Protein AF-A5DAG6-F1 (afdb_monomer_lite)

Sequence (302 aa):
MRDLSQERKSRRDDMYEAEFEKLNRSIDATCERIGDMNEKINAMDEKLTALMDKLTKLEHMMSDFINQWRSKQSSQTTQTPIEDSTQISPIEVSTQSPPAIDHNIQISPAIDNTQSSSAIDHETSSPTIDTQIEHPRVIHPPRGSSNGRACLPQSPPNFNGRPRILGKGIKTVPLLIEEFNLIDSCKWAKSAKERQYLMRRRPTVEYLRLSKSEPLAKEFGQVDLLELYRDKQGLTMTQLSTKIKSFSDETETAGGRKRRNFNLTSKEKVDDLLRDFITISSRYGLELSLRESKRSRIENLE

Foldseek 3Di:
DPPDVVVVVVVVVVVVVVVVVVVVVVVVVVVVVVVVVVVVVVVVVVVVVVVVVVVVVVVVVVVVVVVVVVVVVVVPPPDDPPPDDDDDDDDDDDDDDDDDDDDDDDDDDDDDDDDDDDDDDDDDDDDDDDDDDDDDDDDDDDDDDDDDDDDDPDDDDPPPVDDPDQPVPPQALVVLLVSLCVLVVDPDDQDPVSVVSNVLCVLSNVLLVVQPPDALDPVDRPRLLLRVVCVVVVHGSSRSSVVLQVLFDWDQDPVRDTDGDNDPSSSVVVSVVSVVVVVVCVVVVCVVVSVVVVVVVVVVVD

Structure (mmCIF, N/CA/C/O backbone):
data_AF-A5DAG6-F1
#
_entry.id   AF-A5DAG6-F1
#
loop_
_atom_site.group_PDB
_atom_site.id
_atom_site.type_symbol
_atom_site.label_atom_id
_atom_site.label_alt_id
_atom_site.label_comp_id
_atom_site.label_asym_id
_atom_site.label_entity_id
_atom_site.label_seq_id
_atom_site.pdbx_PDB_ins_code
_atom_site.Cartn_x
_atom_site.Cartn_y
_atom_site.Cartn_z
_atom_site.occupancy
_atom_site.B_iso_or_equiv
_atom_site.auth_seq_id
_atom_site.auth_comp_id
_atom_site.auth_asym_id
_atom_site.auth_atom_id
_atom_site.pdbx_PDB_model_num
ATOM 1 N N . MET A 1 1 ? 22.397 -31.962 -46.262 1.00 58.28 1 MET A N 1
ATOM 2 C CA . MET A 1 1 ? 22.598 -30.825 -45.328 1.00 58.28 1 MET A CA 1
ATOM 3 C C . MET A 1 1 ? 21.271 -30.158 -44.947 1.00 58.28 1 MET A C 1
ATOM 5 O O . MET A 1 1 ? 21.142 -28.945 -45.028 1.00 58.28 1 MET A O 1
ATOM 9 N N . ARG A 1 2 ? 20.268 -30.935 -44.516 1.00 58.97 2 ARG A N 1
ATOM 10 C CA . ARG A 1 2 ? 18.945 -30.410 -44.138 1.00 58.97 2 ARG A CA 1
ATOM 11 C C . ARG A 1 2 ? 18.548 -30.819 -42.709 1.00 58.97 2 ARG A C 1
ATOM 13 O O . ARG A 1 2 ? 17.373 -30.997 -42.451 1.00 58.97 2 ARG A O 1
ATOM 20 N N . ASP A 1 3 ? 19.523 -30.962 -41.805 1.00 75.88 3 ASP A N 1
ATOM 21 C CA . ASP A 1 3 ? 19.307 -31.663 -40.522 1.00 75.88 3 ASP A CA 1
ATOM 22 C C . ASP A 1 3 ? 19.484 -30.789 -39.270 1.00 75.88 3 ASP A C 1
ATOM 24 O O . ASP A 1 3 ? 18.564 -30.621 -38.476 1.00 75.88 3 ASP A O 1
ATOM 28 N N . LEU A 1 4 ? 20.631 -30.123 -39.110 1.00 89.44 4 LEU A N 1
ATOM 29 C CA . LEU A 1 4 ? 20.988 -29.501 -37.822 1.00 89.44 4 LEU A CA 1
ATOM 30 C C . LEU A 1 4 ? 20.100 -28.316 -37.407 1.00 89.44 4 LEU A C 1
ATOM 32 O O . LEU A 1 4 ? 19.947 -28.028 -36.220 1.00 89.44 4 LEU A O 1
ATOM 36 N N . SER A 1 5 ? 19.532 -27.587 -38.370 1.00 89.00 5 SER A N 1
ATOM 37 C CA . SER A 1 5 ? 18.640 -26.460 -38.062 1.00 89.00 5 SER A CA 1
ATOM 38 C C . SER A 1 5 ? 17.278 -26.942 -37.556 1.00 89.00 5 SER A C 1
ATOM 40 O O . SER A 1 5 ? 16.727 -26.374 -36.611 1.00 89.00 5 SER A O 1
ATOM 42 N N . GLN A 1 6 ? 16.768 -28.021 -38.154 1.00 91.31 6 GLN A N 1
ATOM 43 C CA . GLN A 1 6 ? 15.471 -28.596 -37.822 1.00 91.31 6 GLN A CA 1
ATOM 44 C C . GLN A 1 6 ? 15.536 -29.317 -36.471 1.00 91.31 6 GLN A C 1
ATOM 46 O O . GLN A 1 6 ? 14.667 -29.106 -35.630 1.00 91.31 6 GLN A O 1
ATOM 51 N N . GLU A 1 7 ? 16.636 -30.024 -36.202 1.00 92.75 7 GLU A N 1
ATOM 52 C CA . GLU A 1 7 ? 16.905 -30.643 -34.901 1.00 92.75 7 GLU A CA 1
ATOM 53 C C . GLU A 1 7 ? 16.986 -29.604 -33.768 1.00 92.75 7 GLU A C 1
ATOM 55 O O . GLU A 1 7 ? 16.352 -29.754 -32.725 1.00 92.75 7 GLU A O 1
ATOM 60 N N . ARG A 1 8 ? 17.700 -28.487 -33.976 1.00 92.94 8 ARG A N 1
ATOM 61 C CA . ARG A 1 8 ? 17.762 -27.394 -32.986 1.00 92.94 8 ARG A CA 1
ATOM 62 C C . ARG A 1 8 ? 16.407 -26.745 -32.729 1.00 92.94 8 ARG A C 1
ATOM 64 O O . ARG A 1 8 ? 16.207 -26.203 -31.645 1.00 92.94 8 ARG A O 1
ATOM 71 N N . LYS A 1 9 ? 15.522 -26.716 -33.728 1.00 94.00 9 LYS A N 1
ATOM 72 C CA . LYS A 1 9 ? 14.160 -26.210 -33.557 1.00 94.00 9 LYS A CA 1
ATOM 73 C C . LYS A 1 9 ? 13.331 -27.189 -32.728 1.00 94.00 9 LYS A C 1
ATOM 75 O O . LYS A 1 9 ? 12.805 -26.757 -31.714 1.00 94.00 9 LYS A O 1
ATOM 80 N N . SER A 1 10 ? 13.337 -28.475 -33.086 1.00 95.50 10 SER A N 1
ATOM 81 C CA . SER A 1 10 ? 12.640 -29.527 -32.332 1.00 95.50 10 SER A CA 1
ATOM 82 C C . SER A 1 10 ? 13.023 -29.505 -30.854 1.00 95.50 10 SER A C 1
ATOM 84 O O . SER A 1 10 ? 12.154 -29.403 -30.005 1.00 95.50 10 SER A O 1
ATOM 86 N N . ARG A 1 11 ? 14.325 -29.438 -30.537 1.00 95.56 11 ARG A N 1
ATOM 87 C CA . ARG A 1 11 ? 14.792 -29.379 -29.139 1.00 95.56 11 ARG A CA 1
ATOM 88 C C . ARG A 1 11 ? 14.287 -28.160 -28.364 1.00 95.56 11 ARG A C 1
ATOM 90 O O . ARG A 1 11 ? 14.141 -28.238 -27.150 1.00 95.56 11 ARG A O 1
ATOM 97 N N . ARG A 1 12 ? 14.084 -27.017 -29.030 1.00 96.44 12 ARG A N 1
ATOM 98 C CA . ARG A 1 12 ? 13.493 -25.837 -28.378 1.00 96.44 12 ARG A CA 1
ATOM 99 C C . ARG A 1 12 ? 12.004 -26.038 -28.149 1.00 96.44 12 ARG A C 1
ATOM 101 O O . ARG A 1 12 ? 11.533 -25.692 -27.077 1.00 96.44 12 ARG A O 1
ATOM 108 N N . ASP A 1 13 ? 11.305 -26.591 -29.133 1.00 96.38 13 ASP A N 1
ATOM 109 C CA . ASP A 1 13 ? 9.871 -26.855 -29.040 1.00 96.38 13 ASP A CA 1
ATOM 110 C C . ASP A 1 13 ? 9.592 -27.869 -27.906 1.00 96.38 13 ASP A C 1
ATOM 112 O O . ASP A 1 13 ? 8.765 -27.589 -27.045 1.00 96.38 13 ASP A O 1
ATOM 116 N N . ASP A 1 14 ? 10.383 -28.945 -27.796 1.00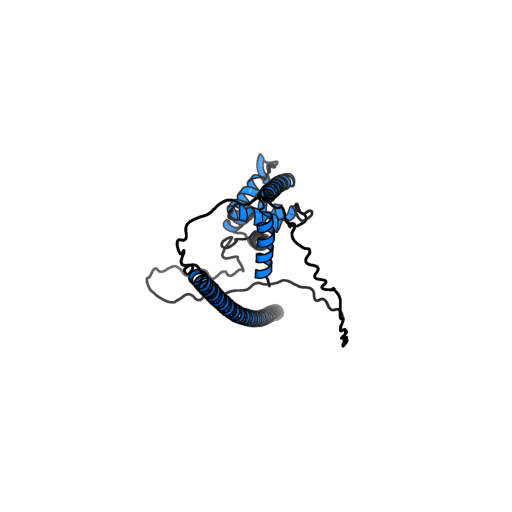 96.31 14 ASP A N 1
ATOM 117 C CA . ASP A 1 14 ? 10.294 -29.930 -26.701 1.00 96.31 14 ASP A CA 1
ATOM 118 C C . ASP A 1 14 ? 10.578 -29.307 -25.321 1.00 96.31 14 ASP A C 1
ATOM 120 O O . ASP A 1 14 ? 9.929 -29.627 -24.326 1.00 96.31 14 ASP A O 1
ATOM 124 N N . MET A 1 15 ? 11.554 -28.395 -25.248 1.00 97.62 15 MET A N 1
ATOM 125 C CA . MET A 1 15 ? 11.880 -27.672 -24.016 1.00 97.62 15 MET A CA 1
ATOM 126 C C . MET A 1 15 ? 10.729 -26.754 -23.590 1.00 97.62 15 MET A C 1
ATOM 128 O O . MET A 1 15 ? 10.384 -26.724 -22.410 1.00 97.62 15 MET A O 1
ATOM 132 N N . TYR A 1 16 ? 10.127 -26.024 -24.533 1.00 96.19 16 TYR A N 1
ATOM 133 C CA . TYR A 1 16 ? 8.980 -25.167 -24.243 1.00 96.19 16 TYR A CA 1
ATOM 134 C C . TYR A 1 16 ? 7.753 -25.976 -23.824 1.00 96.19 16 TYR A C 1
ATOM 136 O O . TYR A 1 16 ? 7.064 -25.565 -22.894 1.00 96.19 16 TYR A O 1
ATOM 144 N N . GLU A 1 17 ? 7.509 -27.131 -24.446 1.00 97.44 17 GLU A N 1
ATOM 145 C CA . GLU A 1 17 ? 6.416 -28.025 -24.055 1.00 97.44 17 GLU A CA 1
ATOM 146 C C . GLU A 1 17 ? 6.622 -28.562 -22.630 1.00 97.44 17 GLU A C 1
ATOM 148 O O . GLU A 1 17 ? 5.713 -28.504 -21.805 1.00 97.44 17 GLU A O 1
ATOM 153 N N . ALA A 1 18 ? 7.842 -28.983 -22.281 1.00 97.12 18 ALA A N 1
ATOM 154 C CA . ALA A 1 18 ? 8.158 -29.448 -20.930 1.00 97.12 18 ALA A CA 1
ATOM 155 C C . ALA A 1 18 ? 8.010 -28.343 -19.865 1.00 97.12 18 ALA A C 1
ATOM 157 O O . ALA A 1 18 ? 7.509 -28.591 -18.764 1.00 97.12 18 ALA A O 1
ATOM 158 N N . GLU A 1 19 ? 8.432 -27.111 -20.174 1.00 95.12 19 GLU A N 1
ATOM 159 C CA . GLU A 1 19 ? 8.217 -25.956 -19.293 1.00 95.12 19 GLU A CA 1
ATOM 160 C C . GLU A 1 19 ? 6.726 -25.631 -19.138 1.00 95.12 19 GLU A C 1
ATOM 162 O O . GLU A 1 19 ? 6.275 -25.327 -18.029 1.00 95.12 19 GLU A O 1
ATOM 167 N N . PHE A 1 20 ? 5.954 -25.744 -20.221 1.00 95.31 20 PHE A N 1
ATOM 168 C CA . PHE A 1 20 ? 4.513 -25.525 -20.216 1.00 95.31 20 PHE A CA 1
ATOM 169 C C . PHE A 1 20 ? 3.772 -26.583 -19.389 1.00 95.31 20 PHE A C 1
ATOM 171 O O . PHE A 1 20 ? 2.957 -26.234 -18.534 1.00 95.31 20 PHE A O 1
ATOM 178 N N . GLU A 1 21 ? 4.103 -27.866 -19.548 1.00 97.38 21 GLU A N 1
ATOM 179 C CA . GLU A 1 21 ? 3.550 -28.937 -18.716 1.00 97.38 21 GLU A CA 1
ATOM 180 C C . GLU A 1 21 ? 3.884 -28.746 -17.234 1.00 97.38 21 GLU A C 1
ATOM 182 O O . GLU A 1 21 ? 3.023 -28.932 -16.370 1.00 97.38 21 GLU A O 1
ATOM 187 N N . LYS A 1 22 ? 5.125 -28.355 -16.918 1.00 96.44 22 LYS A N 1
ATOM 188 C CA . LYS A 1 22 ? 5.538 -28.075 -15.538 1.00 96.44 22 LYS A CA 1
ATOM 189 C C . LYS A 1 22 ? 4.723 -26.929 -14.940 1.00 96.44 22 LYS A C 1
ATOM 191 O O . LYS A 1 22 ? 4.304 -27.020 -13.784 1.00 96.44 22 LYS A O 1
ATOM 196 N N . LEU A 1 23 ? 4.490 -25.870 -15.715 1.00 95.00 23 LEU A N 1
ATOM 197 C CA . LEU A 1 23 ? 3.655 -24.751 -15.297 1.00 95.00 23 LEU A CA 1
ATOM 198 C C . LEU A 1 23 ? 2.206 -25.196 -15.058 1.00 95.00 23 LEU A C 1
ATOM 200 O O . LEU A 1 23 ? 1.652 -24.854 -14.018 1.00 95.00 23 LEU A O 1
ATOM 204 N N . ASN A 1 24 ? 1.624 -26.004 -15.947 1.00 96.06 24 ASN A N 1
ATOM 205 C CA . ASN A 1 24 ? 0.260 -26.517 -15.775 1.00 96.06 24 ASN A CA 1
ATOM 206 C C . ASN A 1 24 ? 0.118 -27.347 -14.496 1.00 96.06 24 ASN A C 1
ATOM 208 O O . ASN A 1 24 ? -0.766 -27.068 -13.693 1.00 96.06 24 ASN A O 1
ATOM 212 N N . ARG A 1 25 ? 1.051 -28.269 -14.223 1.00 95.38 25 ARG A N 1
ATOM 213 C CA . ARG A 1 25 ? 1.036 -29.040 -12.965 1.00 95.38 25 ARG A CA 1
ATOM 214 C C . ARG A 1 25 ? 1.166 -28.145 -11.732 1.00 95.38 25 ARG A C 1
ATOM 216 O O . ARG A 1 25 ? 0.534 -28.397 -10.711 1.00 95.38 25 ARG A O 1
ATOM 223 N N . SER A 1 26 ? 1.978 -27.089 -11.815 1.00 94.62 26 SER A N 1
ATOM 224 C CA . SER A 1 26 ? 2.095 -26.107 -10.732 1.00 94.62 26 SER A CA 1
ATOM 225 C C . SER A 1 26 ? 0.801 -25.316 -10.525 1.00 94.62 26 SER A C 1
ATOM 227 O O . SER A 1 26 ? 0.479 -24.968 -9.387 1.00 94.62 26 SER A O 1
ATOM 229 N N . ILE A 1 27 ? 0.077 -25.003 -11.603 1.00 93.38 27 ILE A N 1
ATOM 230 C CA . ILE A 1 27 ? -1.224 -24.334 -11.540 1.00 93.38 27 ILE A CA 1
ATOM 231 C C . ILE A 1 27 ? -2.241 -25.263 -10.877 1.00 93.38 27 ILE A C 1
ATOM 233 O O . ILE A 1 27 ? -2.876 -24.838 -9.915 1.00 93.38 27 ILE A O 1
ATOM 237 N N . ASP A 1 28 ? -2.325 -26.524 -11.300 1.00 94.88 28 ASP A N 1
ATOM 238 C CA . ASP A 1 28 ? -3.258 -27.511 -10.742 1.00 94.88 28 ASP A CA 1
ATOM 239 C C . ASP A 1 28 ? -3.043 -27.702 -9.232 1.00 94.88 28 ASP A C 1
ATOM 241 O O . ASP A 1 28 ? -3.970 -27.521 -8.445 1.00 94.88 28 ASP A O 1
ATOM 245 N N . ALA A 1 29 ? -1.794 -27.904 -8.798 1.00 94.12 29 ALA A N 1
ATOM 246 C CA . ALA A 1 29 ? -1.451 -28.026 -7.377 1.00 94.12 29 ALA A CA 1
ATOM 247 C C . ALA A 1 29 ? -1.726 -26.744 -6.563 1.00 94.12 29 ALA A C 1
ATOM 249 O O . ALA A 1 29 ? -1.855 -26.769 -5.336 1.00 94.12 29 ALA A O 1
ATOM 250 N N . THR A 1 30 ? -1.754 -25.581 -7.214 1.00 89.00 30 THR A N 1
ATOM 251 C CA . THR A 1 30 ? -2.129 -24.319 -6.561 1.00 89.00 30 THR A CA 1
ATOM 252 C C . THR A 1 30 ? -3.648 -24.186 -6.480 1.00 89.00 30 THR A C 1
ATOM 254 O O . THR A 1 30 ? -4.157 -23.760 -5.447 1.00 89.00 30 THR A O 1
ATOM 257 N N . CYS A 1 31 ? -4.379 -24.601 -7.516 1.00 91.88 31 CYS A N 1
ATOM 258 C CA . CYS A 1 31 ? -5.839 -24.657 -7.523 1.00 91.88 31 CYS A CA 1
ATOM 259 C C . CYS A 1 31 ? -6.385 -25.601 -6.444 1.00 91.88 31 CYS A C 1
ATOM 261 O O . CYS A 1 31 ? -7.323 -25.224 -5.748 1.00 91.88 31 CYS A O 1
ATOM 263 N N . GLU A 1 32 ? -5.770 -26.770 -6.254 1.00 95.38 32 GLU A N 1
ATOM 264 C CA . GLU A 1 32 ? -6.133 -27.705 -5.178 1.00 95.38 32 GLU A CA 1
ATOM 265 C C . GLU A 1 32 ? -5.972 -27.059 -3.795 1.00 95.38 32 GLU A C 1
ATOM 267 O O . GLU A 1 32 ? -6.926 -27.009 -3.022 1.00 95.38 32 GLU A O 1
ATOM 272 N N . ARG A 1 33 ? -4.820 -26.428 -3.522 1.00 93.94 33 ARG A N 1
ATOM 273 C CA . ARG A 1 33 ? -4.586 -25.704 -2.256 1.00 93.94 33 ARG A CA 1
ATOM 274 C C . ARG A 1 33 ? -5.595 -24.580 -2.011 1.00 93.94 33 ARG A C 1
ATOM 276 O O . ARG A 1 33 ? -5.987 -24.341 -0.871 1.00 93.94 33 ARG A O 1
ATOM 283 N N . ILE A 1 34 ? -6.011 -23.877 -3.066 1.00 90.44 34 ILE A N 1
ATOM 284 C CA . ILE A 1 34 ? -7.057 -22.847 -2.978 1.00 90.44 34 ILE A CA 1
ATOM 285 C C . ILE A 1 34 ? -8.403 -23.473 -2.612 1.00 90.44 34 ILE A C 1
ATOM 287 O O . ILE A 1 34 ? -9.127 -22.896 -1.802 1.00 90.44 34 ILE A O 1
ATOM 291 N N . GLY A 1 35 ? -8.724 -24.637 -3.184 1.00 94.56 35 GLY A N 1
ATOM 292 C CA . GLY A 1 35 ? -9.904 -25.423 -2.828 1.00 94.56 35 GLY A CA 1
ATOM 293 C C . GLY A 1 35 ? -9.932 -25.748 -1.337 1.00 94.56 35 GLY A C 1
ATOM 294 O O . GLY A 1 35 ? -10.874 -25.355 -0.650 1.00 94.56 35 GLY A O 1
ATOM 295 N N . ASP A 1 36 ? -8.849 -26.329 -0.819 1.00 94.56 36 ASP A N 1
ATOM 296 C CA . ASP A 1 36 ? -8.721 -26.690 0.599 1.00 94.56 36 ASP A CA 1
ATOM 297 C C . ASP A 1 36 ? -8.868 -25.477 1.531 1.00 94.56 36 ASP A C 1
ATOM 299 O O . ASP A 1 36 ? -9.521 -25.538 2.576 1.00 94.56 36 ASP A O 1
ATOM 303 N N . MET A 1 37 ? -8.255 -24.343 1.173 1.00 96.94 37 MET A N 1
ATOM 304 C CA . MET A 1 37 ? -8.394 -23.102 1.942 1.00 96.94 37 MET A CA 1
ATOM 305 C C . MET A 1 37 ? -9.835 -22.590 1.932 1.00 96.94 37 MET A C 1
ATOM 307 O O . MET A 1 37 ? -10.332 -22.144 2.964 1.00 96.94 37 MET A O 1
ATOM 311 N N . ASN A 1 38 ? -10.517 -22.666 0.790 1.00 93.94 38 ASN A N 1
ATOM 312 C CA . ASN A 1 38 ? -11.899 -22.223 0.663 1.00 93.94 38 ASN A CA 1
ATOM 313 C C . ASN A 1 38 ? -12.851 -23.094 1.500 1.00 93.94 38 ASN A C 1
ATOM 315 O O . ASN A 1 38 ? -13.750 -22.567 2.150 1.00 93.94 38 ASN A O 1
ATOM 319 N N . GLU A 1 39 ? -12.621 -24.407 1.552 1.00 96.12 39 GLU A N 1
ATOM 320 C CA . GLU A 1 39 ? -13.360 -25.309 2.443 1.00 96.12 39 GLU A CA 1
ATOM 321 C C . GLU A 1 39 ? -13.143 -24.966 3.921 1.00 96.12 39 GLU A C 1
ATOM 323 O O . GLU A 1 39 ? -14.105 -24.889 4.688 1.00 96.12 39 GLU A O 1
ATOM 328 N N . LYS A 1 40 ? -11.899 -24.673 4.325 1.00 96.44 40 LYS A N 1
ATOM 329 C CA . LYS A 1 40 ? -11.594 -24.233 5.697 1.00 96.44 40 LYS A CA 1
ATOM 330 C C . LYS A 1 40 ? -12.273 -22.913 6.053 1.00 96.44 40 LYS A C 1
ATOM 332 O O . LYS A 1 40 ? -12.807 -22.795 7.153 1.00 96.44 40 LYS A O 1
ATOM 337 N N . ILE A 1 41 ? -12.271 -21.941 5.139 1.00 93.81 41 ILE A N 1
ATOM 338 C CA . ILE A 1 41 ? -12.944 -20.649 5.330 1.00 93.81 41 ILE A CA 1
ATOM 339 C C . ILE A 1 41 ? -14.445 -20.860 5.538 1.00 93.81 41 ILE A C 1
ATOM 341 O O . ILE A 1 41 ? -14.995 -20.328 6.499 1.00 93.81 41 ILE A O 1
ATOM 345 N N . ASN A 1 42 ? -15.087 -21.692 4.716 1.00 94.25 42 ASN A N 1
ATOM 346 C CA . ASN A 1 42 ? -16.510 -22.002 4.874 1.00 94.25 42 ASN A CA 1
ATOM 347 C C . ASN A 1 42 ? -16.800 -22.670 6.228 1.00 94.25 42 ASN A C 1
ATOM 349 O O . ASN A 1 42 ? -17.729 -22.276 6.927 1.00 94.25 42 ASN A O 1
ATOM 353 N N . ALA A 1 43 ? -15.965 -23.623 6.653 1.00 95.19 43 ALA A N 1
ATOM 354 C CA . ALA A 1 43 ? -16.117 -24.268 7.956 1.00 95.19 43 ALA A CA 1
ATOM 355 C C . ALA A 1 43 ? -15.932 -23.291 9.135 1.00 95.19 43 ALA A C 1
ATOM 357 O O . ALA A 1 43 ? -16.552 -23.454 10.190 1.00 95.19 43 ALA A O 1
ATOM 358 N N . MET A 1 44 ? -15.068 -22.280 8.996 1.00 97.25 44 MET A N 1
ATOM 359 C CA . MET A 1 44 ? -14.932 -21.212 9.992 1.00 97.25 44 MET A CA 1
ATOM 360 C C . MET A 1 44 ? -16.144 -20.280 10.001 1.00 97.25 44 MET A C 1
ATOM 362 O O . MET A 1 44 ? -16.602 -19.917 11.083 1.00 97.25 44 MET A O 1
ATOM 366 N N . ASP A 1 45 ? -16.693 -19.943 8.835 1.00 96.12 45 ASP A N 1
ATOM 367 C CA . ASP A 1 45 ? -17.880 -19.091 8.702 1.00 96.12 45 ASP A CA 1
ATOM 368 C C . ASP A 1 45 ? -19.123 -19.735 9.344 1.00 96.12 45 ASP A C 1
ATOM 370 O O . ASP A 1 45 ? -19.860 -19.094 10.099 1.00 96.12 45 ASP A O 1
ATOM 374 N N . GLU A 1 46 ? -19.296 -21.048 9.169 1.00 97.62 46 GLU A N 1
ATOM 375 C CA . GLU A 1 46 ? -20.341 -21.822 9.853 1.00 97.62 46 GLU A CA 1
ATOM 376 C C . GLU A 1 46 ? -20.177 -21.789 11.382 1.00 97.62 46 GLU A C 1
ATOM 378 O O . GLU A 1 46 ? -21.146 -21.584 12.122 1.00 97.62 46 GLU A O 1
ATOM 383 N N . LYS A 1 47 ? -18.943 -21.944 11.884 1.00 98.00 47 LYS A N 1
ATOM 384 C CA . LYS A 1 47 ? -18.653 -21.852 13.326 1.00 98.00 47 LYS A CA 1
ATOM 385 C C . LYS A 1 47 ? -18.905 -20.449 13.870 1.00 98.00 47 LYS A C 1
ATOM 387 O O . LYS A 1 47 ? -19.448 -20.323 14.969 1.00 98.00 47 LYS A O 1
ATOM 392 N N . LEU A 1 48 ? -18.518 -19.414 13.126 1.00 96.06 48 LEU A N 1
ATOM 393 C CA . LEU A 1 48 ? -18.740 -18.019 13.496 1.00 96.06 48 LEU A CA 1
ATOM 394 C C . LEU A 1 48 ? -20.239 -17.720 13.583 1.00 96.06 48 LEU A C 1
ATOM 396 O O . LEU A 1 48 ? -20.693 -17.163 14.581 1.00 96.06 48 LEU A O 1
ATOM 400 N N . THR A 1 49 ? -21.010 -18.176 12.598 1.00 96.44 49 THR A N 1
ATOM 401 C CA . THR A 1 49 ? -22.474 -18.062 12.582 1.00 96.44 49 THR A CA 1
ATOM 402 C C . THR A 1 49 ? -23.092 -18.739 13.810 1.00 96.44 49 THR A C 1
ATOM 404 O O . THR A 1 49 ? -23.871 -18.125 14.537 1.00 96.44 49 THR A O 1
ATOM 407 N N . ALA A 1 50 ? -22.662 -19.961 14.137 1.00 97.00 50 ALA A N 1
ATOM 408 C CA . ALA A 1 50 ? -23.150 -20.674 15.319 1.00 97.00 50 ALA A CA 1
ATOM 409 C C . ALA A 1 50 ? -22.779 -19.986 16.650 1.00 97.00 50 ALA A C 1
ATOM 411 O O . ALA A 1 50 ? -23.524 -20.081 17.631 1.00 97.00 50 ALA A O 1
ATOM 412 N N . LEU A 1 51 ? -21.622 -19.319 16.726 1.00 97.69 51 LEU A N 1
ATOM 413 C CA . LEU A 1 51 ? -21.234 -18.524 17.896 1.00 97.69 51 LEU A CA 1
ATOM 414 C C . LEU A 1 51 ? -22.072 -17.249 18.018 1.00 97.69 51 LEU A C 1
ATOM 416 O O . LEU A 1 51 ? -22.501 -16.925 19.126 1.00 97.69 51 LEU A O 1
ATOM 420 N N . MET A 1 52 ? -22.346 -16.575 16.901 1.00 96.56 52 MET A N 1
ATOM 421 C CA . MET A 1 52 ? -23.220 -15.401 16.860 1.00 96.56 52 MET A CA 1
ATOM 422 C C . MET A 1 52 ? -24.631 -15.740 17.352 1.00 96.56 52 MET A C 1
ATOM 424 O O . MET A 1 52 ? -25.141 -15.052 18.233 1.00 96.56 52 MET A O 1
ATOM 428 N N . ASP A 1 53 ? -25.212 -16.857 16.909 1.00 97.31 53 ASP A N 1
ATOM 429 C CA . ASP A 1 53 ? -26.531 -17.306 17.378 1.00 97.31 53 ASP A CA 1
ATOM 430 C C . ASP A 1 53 ? -26.563 -17.558 18.895 1.00 97.31 53 ASP A C 1
ATOM 432 O O . ASP A 1 53 ? -27.516 -17.191 19.594 1.00 97.31 53 ASP A O 1
ATOM 436 N N . LYS A 1 54 ? -25.501 -18.167 19.443 1.00 98.06 54 LYS A N 1
ATOM 437 C CA . LYS A 1 54 ? -25.369 -18.390 20.892 1.00 98.06 54 LYS A CA 1
ATOM 438 C C . LYS A 1 54 ? -25.260 -17.076 21.660 1.00 98.06 54 LYS A C 1
ATOM 440 O O . LYS A 1 54 ? -25.880 -16.955 22.718 1.00 98.06 54 LYS A O 1
ATOM 445 N N . LEU A 1 55 ? -24.489 -16.119 21.145 1.00 97.62 55 LEU A N 1
ATOM 446 C CA . LEU A 1 55 ? -24.334 -14.799 21.750 1.00 97.62 55 LEU A CA 1
ATOM 447 C C . LEU A 1 55 ? -25.675 -14.064 21.780 1.00 97.62 55 LEU A C 1
ATOM 449 O O . LEU A 1 55 ? -26.110 -13.641 22.848 1.00 97.62 55 LEU A O 1
ATOM 453 N N . THR A 1 56 ? -26.386 -14.025 20.653 1.00 97.38 56 THR A N 1
ATOM 454 C CA . THR A 1 56 ? -27.720 -13.423 20.575 1.00 97.38 56 THR A CA 1
ATOM 455 C C . THR A 1 56 ? -28.689 -14.087 21.552 1.00 97.38 56 THR A C 1
ATOM 457 O O . THR A 1 56 ? -29.437 -13.400 22.246 1.00 97.38 56 THR A O 1
ATOM 460 N N . LYS A 1 57 ? -28.665 -15.418 21.699 1.00 97.56 57 LYS A N 1
ATOM 461 C CA . LYS A 1 57 ? -29.497 -16.107 22.700 1.00 97.56 57 LYS A CA 1
ATOM 462 C C . LYS A 1 57 ? -29.151 -15.697 24.137 1.00 97.56 57 LYS A C 1
ATOM 464 O O . LYS A 1 57 ? -30.055 -15.530 24.954 1.00 97.56 57 LYS A O 1
ATOM 469 N N . LEU A 1 58 ? -27.866 -15.533 24.452 1.00 97.88 58 LEU A N 1
ATOM 470 C CA . LEU A 1 58 ? -27.412 -15.074 25.766 1.00 97.88 58 LEU A CA 1
ATOM 471 C C . LEU A 1 58 ? -27.882 -13.642 26.059 1.00 97.88 58 LEU A C 1
ATOM 473 O O . LEU A 1 58 ? -28.364 -13.379 27.160 1.00 97.88 58 LEU A O 1
ATOM 477 N N . GLU A 1 59 ? -27.811 -12.746 25.074 1.00 97.69 59 GLU A N 1
ATOM 478 C CA . GLU A 1 59 ? -28.307 -11.368 25.181 1.00 97.69 59 GLU A CA 1
ATOM 479 C C . GLU A 1 59 ? -29.812 -11.315 25.483 1.00 97.69 59 GLU A C 1
ATOM 481 O O . GLU A 1 59 ? -30.246 -10.551 26.352 1.00 97.69 59 GLU A O 1
ATOM 486 N N . HIS A 1 60 ? -30.607 -12.167 24.828 1.00 96.88 60 H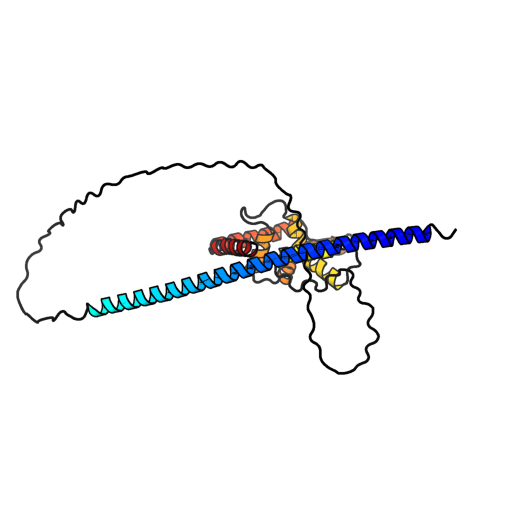IS A N 1
ATOM 487 C CA . HIS A 1 60 ? -32.039 -12.289 25.114 1.00 96.88 60 HIS A CA 1
ATOM 488 C C . HIS A 1 60 ? -32.290 -12.802 26.541 1.00 96.88 60 HIS A C 1
ATOM 490 O O . HIS A 1 60 ? -33.040 -12.176 27.287 1.00 96.88 60 HIS A O 1
ATOM 496 N N . MET A 1 61 ? -31.604 -13.871 26.970 1.00 97.88 61 MET A N 1
ATOM 497 C CA . MET A 1 61 ? -31.746 -14.401 28.338 1.00 97.88 61 MET A CA 1
ATOM 498 C C . MET A 1 61 ? -31.361 -13.372 29.409 1.00 97.88 61 MET A C 1
ATOM 500 O O . MET A 1 61 ? -32.017 -13.274 30.447 1.00 97.88 61 MET A O 1
ATOM 504 N N . MET A 1 62 ? -30.307 -12.590 29.169 1.00 97.00 62 MET A N 1
ATOM 505 C CA . MET A 1 62 ? -29.882 -11.529 30.081 1.00 97.00 62 MET A CA 1
ATOM 506 C C . MET A 1 62 ? -30.918 -10.402 30.148 1.00 97.00 62 MET A C 1
ATOM 508 O O . MET A 1 62 ? -31.220 -9.909 31.235 1.00 97.00 62 MET A O 1
ATOM 512 N N . SER A 1 63 ? -31.508 -10.032 29.011 1.00 97.56 63 SER A N 1
ATOM 513 C CA . SER A 1 63 ? -32.583 -9.037 28.952 1.00 97.56 63 SER A CA 1
ATOM 514 C C . SER A 1 63 ? -33.820 -9.498 29.731 1.00 97.56 63 SER A C 1
ATOM 516 O O . SER A 1 63 ? -34.357 -8.739 30.541 1.00 97.56 63 SER A O 1
ATOM 518 N N . ASP A 1 64 ? -34.227 -10.759 29.569 1.00 97.50 64 ASP A N 1
ATOM 519 C CA . ASP A 1 64 ? -35.341 -11.357 30.313 1.00 97.50 64 ASP A CA 1
ATOM 520 C C . ASP A 1 64 ? -35.072 -11.389 31.820 1.00 97.50 64 ASP A C 1
ATOM 522 O O . ASP A 1 64 ? -35.943 -11.036 32.621 1.00 97.50 64 ASP A O 1
ATOM 526 N N . PHE A 1 65 ? -33.850 -11.753 32.219 1.00 97.75 65 PHE A N 1
ATOM 527 C CA . PHE A 1 65 ? -33.440 -11.741 33.620 1.00 97.75 65 PHE A CA 1
ATOM 528 C C . PHE A 1 65 ? -33.521 -10.333 34.224 1.00 97.75 65 PHE A C 1
ATOM 530 O O . PHE A 1 65 ? -34.109 -10.156 35.294 1.00 97.75 65 PHE A O 1
ATOM 537 N N . ILE A 1 66 ? -32.991 -9.322 33.526 1.00 97.38 66 ILE A N 1
ATOM 538 C CA . ILE A 1 66 ? -33.047 -7.916 33.955 1.00 97.38 66 ILE A CA 1
ATOM 539 C C . ILE A 1 66 ? -34.503 -7.455 34.106 1.00 97.38 66 ILE A C 1
ATOM 541 O O . ILE A 1 66 ? -34.851 -6.823 35.109 1.00 97.38 66 ILE A O 1
ATOM 545 N N . ASN A 1 67 ? -35.369 -7.800 33.152 1.00 96.12 67 ASN A N 1
ATOM 546 C CA . ASN A 1 67 ? -36.790 -7.455 33.193 1.00 96.12 67 ASN A CA 1
ATOM 547 C C . ASN A 1 67 ? -37.515 -8.138 34.363 1.00 96.12 67 ASN A C 1
ATOM 549 O O . ASN A 1 67 ? -38.252 -7.478 35.101 1.00 96.12 67 ASN A O 1
ATOM 553 N N . GLN A 1 68 ? -37.264 -9.431 34.595 1.00 96.50 68 GLN A N 1
ATOM 554 C CA . GLN A 1 68 ? -37.841 -10.162 35.725 1.00 96.50 68 GLN A CA 1
ATOM 555 C C . GLN A 1 68 ? -37.374 -9.579 37.066 1.00 96.50 68 GLN A C 1
ATOM 557 O O . GLN A 1 68 ? -38.179 -9.402 37.984 1.00 96.50 68 GLN A O 1
ATOM 562 N N . TRP A 1 69 ? -36.084 -9.262 37.184 1.00 95.19 69 TRP A N 1
ATOM 563 C CA . TRP A 1 69 ? -35.521 -8.662 38.389 1.00 95.19 69 TRP A CA 1
ATOM 564 C C . TRP A 1 69 ? -36.145 -7.291 38.676 1.00 95.19 69 TRP A C 1
ATOM 566 O O . TRP A 1 69 ? -36.605 -7.045 39.792 1.00 95.19 69 TRP A O 1
ATOM 576 N N . ARG A 1 70 ? -36.268 -6.435 37.653 1.00 94.69 70 ARG A N 1
ATOM 577 C CA . ARG A 1 70 ? -36.927 -5.124 37.762 1.00 94.69 70 ARG A CA 1
ATOM 578 C C . ARG A 1 70 ? -38.392 -5.249 38.196 1.00 94.69 70 ARG A C 1
ATOM 580 O O . ARG A 1 70 ? -38.836 -4.499 39.063 1.00 94.69 70 ARG A O 1
ATOM 587 N N . SER A 1 71 ? -39.129 -6.218 37.648 1.00 93.62 71 SER A N 1
ATOM 588 C CA . SER A 1 71 ? -40.526 -6.473 38.027 1.00 93.62 71 SER A CA 1
ATOM 589 C C . SER A 1 71 ? -40.674 -6.901 39.492 1.00 93.62 71 SER A C 1
ATOM 591 O O . SER A 1 71 ? -41.613 -6.472 40.166 1.00 93.62 71 SER A O 1
ATOM 593 N N . LYS A 1 72 ? -39.750 -7.728 40.003 1.00 92.50 72 LYS A N 1
ATOM 594 C CA . LYS A 1 72 ? -39.748 -8.166 41.410 1.00 92.50 72 LYS A CA 1
ATOM 595 C C . LYS A 1 72 ? -39.484 -7.000 42.366 1.00 92.50 72 LYS A C 1
ATOM 597 O O . LYS A 1 72 ? -40.190 -6.878 43.362 1.00 92.50 72 LYS A O 1
ATOM 602 N N . GLN A 1 73 ? -38.539 -6.117 42.034 1.00 86.19 73 GLN A N 1
ATOM 603 C CA . GLN A 1 73 ? -38.239 -4.921 42.835 1.00 86.19 73 GLN A CA 1
ATOM 604 C C . GLN A 1 73 ? -39.430 -3.956 42.905 1.00 86.19 73 GLN A C 1
ATOM 606 O O . GLN A 1 73 ? -39.792 -3.502 43.987 1.00 86.19 73 GLN A O 1
ATOM 611 N N . SER A 1 74 ? -40.104 -3.708 41.776 1.00 80.44 74 SER A N 1
ATOM 612 C CA . SER A 1 74 ? -41.268 -2.809 41.733 1.00 80.44 74 SER A CA 1
ATOM 613 C C . SER A 1 74 ? -42.466 -3.305 42.553 1.00 80.44 74 SER A C 1
ATOM 615 O O . SER A 1 74 ? -43.320 -2.500 42.908 1.00 80.44 74 SER A O 1
ATOM 617 N N . SER A 1 75 ? -42.553 -4.607 42.841 1.00 71.69 75 SER A N 1
ATOM 618 C CA . SER A 1 75 ? -43.678 -5.191 43.588 1.00 71.69 75 SER A CA 1
ATOM 619 C C . SER A 1 75 ? -43.496 -5.117 45.111 1.00 71.69 75 SER A C 1
ATOM 621 O O . SER A 1 75 ? -44.465 -5.275 45.845 1.00 71.69 75 SER A O 1
ATOM 623 N N . GLN A 1 76 ? -42.278 -4.866 45.609 1.00 60.31 76 GLN A N 1
ATOM 624 C CA . GLN A 1 76 ? -41.992 -4.788 47.051 1.00 60.31 76 GLN A CA 1
ATOM 625 C C . GLN A 1 76 ? -42.180 -3.384 47.652 1.00 60.31 76 GLN A C 1
ATOM 627 O O . GLN A 1 76 ? -42.194 -3.247 48.870 1.00 60.31 76 GLN A O 1
ATOM 632 N N . THR A 1 77 ? -42.357 -2.337 46.841 1.00 54.09 77 THR A N 1
ATOM 633 C CA . THR A 1 77 ? -42.352 -0.939 47.319 1.00 54.09 77 THR A CA 1
ATOM 634 C C . THR A 1 77 ? -43.744 -0.343 47.597 1.00 54.09 77 THR A C 1
ATOM 636 O O . THR A 1 77 ? -43.847 0.861 47.808 1.00 54.09 77 THR A O 1
ATOM 639 N N . THR A 1 78 ? -44.831 -1.129 47.602 1.00 48.62 78 THR A N 1
ATOM 640 C CA . THR A 1 78 ? -46.214 -0.582 47.664 1.00 48.62 78 THR A CA 1
ATOM 641 C C . THR A 1 78 ? -47.075 -1.098 48.830 1.00 48.62 78 THR A C 1
ATOM 643 O O . THR A 1 78 ? -48.269 -0.823 48.871 1.00 48.62 78 THR A O 1
ATOM 646 N N . GLN A 1 79 ? -46.518 -1.798 49.822 1.00 45.78 79 GLN A N 1
ATOM 647 C CA . GLN A 1 79 ? -47.283 -2.221 51.008 1.00 45.78 79 GLN A CA 1
ATOM 648 C C . GLN A 1 79 ? -46.542 -1.939 52.318 1.00 45.78 79 GLN A C 1
ATOM 650 O O . GLN A 1 79 ? -46.064 -2.841 52.996 1.00 45.78 79 GLN A O 1
ATOM 655 N N . THR A 1 80 ? -46.515 -0.671 52.716 1.00 47.25 80 THR A N 1
ATOM 656 C CA . THR A 1 80 ? -46.637 -0.317 54.134 1.00 47.25 80 THR A CA 1
ATOM 657 C C . THR A 1 80 ? -47.831 0.631 54.262 1.00 47.25 80 THR A C 1
ATOM 659 O O . THR A 1 80 ? -47.785 1.738 53.721 1.00 47.25 80 THR A O 1
ATOM 662 N N . PRO A 1 81 ? -48.936 0.226 54.915 1.00 43.41 81 PRO A N 1
ATOM 663 C CA . PRO A 1 81 ? -49.932 1.188 55.344 1.00 43.41 81 PRO A CA 1
ATOM 664 C C . PRO A 1 81 ? -49.269 2.040 56.425 1.00 43.41 81 PRO A C 1
ATOM 666 O O . PRO A 1 81 ? -48.907 1.543 57.490 1.00 43.41 81 PRO A O 1
ATOM 669 N N . ILE A 1 82 ? -49.048 3.315 56.118 1.00 47.50 82 ILE A N 1
ATOM 670 C CA . ILE A 1 82 ? -48.757 4.325 57.129 1.00 47.50 82 ILE A CA 1
ATOM 671 C C . ILE A 1 82 ? -50.079 4.518 57.875 1.00 47.50 82 ILE A C 1
ATOM 673 O O . ILE A 1 82 ? -50.929 5.299 57.455 1.00 47.50 82 ILE A O 1
ATOM 677 N N . GLU A 1 83 ? -50.298 3.721 58.920 1.00 42.84 83 GLU A N 1
ATOM 678 C CA . GLU A 1 83 ? -51.295 4.051 59.927 1.00 42.84 83 GLU A CA 1
ATOM 679 C C . GLU A 1 83 ? -50.773 5.255 60.710 1.00 42.84 83 GLU A C 1
ATOM 681 O O . GLU A 1 83 ? -49.730 5.207 61.366 1.00 42.84 83 GLU A O 1
ATOM 686 N N . ASP A 1 84 ? -51.513 6.353 60.585 1.00 45.72 84 ASP A N 1
ATOM 687 C CA . ASP A 1 84 ? -51.482 7.485 61.494 1.00 45.72 84 ASP A CA 1
ATOM 688 C C . ASP A 1 84 ? -51.548 6.986 62.944 1.00 45.72 84 ASP A C 1
ATOM 690 O O . ASP A 1 84 ? -52.551 6.424 63.391 1.00 45.72 84 ASP A O 1
ATOM 694 N N . SER A 1 85 ? -50.501 7.240 63.721 1.00 38.03 85 SER A N 1
ATOM 695 C CA . SER A 1 85 ? -50.638 7.336 65.170 1.00 38.03 85 SER A CA 1
ATOM 696 C C . SER A 1 85 ? -49.706 8.391 65.728 1.00 38.03 85 SER A C 1
ATOM 698 O O . SER A 1 85 ? -48.480 8.338 65.661 1.00 38.03 85 SER A O 1
ATOM 700 N N . THR A 1 86 ? -50.376 9.408 66.241 1.00 41.31 86 THR A N 1
ATOM 701 C CA . THR A 1 86 ? -49.866 10.587 66.906 1.00 41.31 86 THR A CA 1
ATOM 702 C C . THR A 1 86 ? -49.216 10.218 68.250 1.00 41.31 86 THR A C 1
ATOM 704 O O . THR A 1 86 ? -49.742 9.389 68.983 1.00 41.31 86 THR A O 1
ATOM 707 N N . GLN A 1 87 ? -48.185 10.994 68.619 1.00 43.00 87 GLN A N 1
ATOM 708 C CA . GLN A 1 87 ? -47.847 11.420 69.993 1.00 43.00 87 GLN A CA 1
ATOM 709 C C . GLN A 1 87 ? -46.982 10.503 70.908 1.00 43.00 87 GLN A C 1
ATOM 711 O O . GLN A 1 87 ? -47.466 9.529 71.467 1.00 43.00 87 GLN A O 1
ATOM 716 N N . ILE A 1 88 ? -45.727 10.923 71.186 1.00 37.88 88 ILE A N 1
ATOM 717 C CA . ILE A 1 88 ? -45.216 11.474 72.481 1.00 37.88 88 ILE A CA 1
ATOM 718 C C . ILE A 1 88 ? -43.674 11.318 72.620 1.00 37.88 88 ILE A C 1
ATOM 720 O O . ILE A 1 88 ? -43.156 10.218 72.756 1.00 37.88 88 ILE A O 1
ATOM 724 N N . SER A 1 89 ? -43.007 12.481 72.684 1.00 41.69 89 SER A N 1
ATOM 725 C CA . SER A 1 89 ? -41.793 12.879 73.440 1.00 41.69 89 SER A CA 1
ATOM 726 C C . SER A 1 89 ? -40.388 12.261 73.220 1.00 41.69 89 SER A C 1
ATOM 728 O O . SER A 1 89 ? -40.248 11.129 72.770 1.00 41.69 89 SER A O 1
ATOM 730 N N . PRO A 1 90 ? -39.317 13.039 73.537 1.00 52.78 90 PRO A N 1
ATOM 731 C CA . PRO A 1 90 ? -37.937 12.779 73.123 1.00 52.78 90 PRO A CA 1
ATOM 732 C C . PRO A 1 90 ? -37.128 12.047 74.204 1.00 52.78 90 PRO A C 1
ATOM 734 O O . PRO A 1 90 ? -37.204 12.406 75.378 1.00 52.78 90 PRO A O 1
ATOM 737 N N . ILE A 1 91 ? -36.306 11.068 73.812 1.00 40.69 91 ILE A N 1
ATOM 738 C CA . ILE A 1 91 ? -35.355 10.406 74.717 1.00 40.69 91 ILE A CA 1
ATOM 739 C C . ILE A 1 91 ? -33.957 10.386 74.090 1.00 40.69 91 ILE A C 1
ATOM 741 O O . ILE A 1 91 ? -33.722 9.812 73.032 1.00 40.69 91 ILE A O 1
ATOM 745 N N . GLU A 1 92 ? -33.093 11.120 74.785 1.00 36.44 92 GLU A N 1
ATOM 746 C CA . GLU A 1 92 ? -31.662 10.969 75.050 1.00 36.44 92 GLU A CA 1
ATOM 747 C C . GLU A 1 92 ? -30.779 10.113 74.126 1.00 36.44 92 GLU A C 1
ATOM 749 O O . GLU A 1 92 ? -30.952 8.915 73.915 1.00 36.44 92 GLU A O 1
ATOM 754 N N . VAL A 1 93 ? -29.707 10.777 73.691 1.00 48.22 93 VAL A N 1
ATOM 755 C CA . VAL A 1 93 ? -28.508 10.218 73.074 1.00 48.22 93 VAL A CA 1
ATOM 756 C C . VAL A 1 93 ? -27.867 9.200 74.022 1.00 48.22 93 VAL A C 1
ATOM 758 O O . VAL A 1 93 ? -27.289 9.569 75.041 1.00 48.22 93 VAL A O 1
ATOM 761 N N . SER A 1 94 ? -27.898 7.923 73.651 1.00 36.94 94 SER A N 1
ATOM 762 C CA . SER A 1 94 ? -26.963 6.920 74.159 1.00 36.94 94 SER A CA 1
ATOM 763 C C . SER A 1 94 ? -26.202 6.304 72.995 1.00 36.94 94 SER A C 1
ATOM 765 O O . SER A 1 94 ? -26.736 5.566 72.172 1.00 36.94 94 SER A O 1
ATOM 767 N N . THR A 1 95 ? -24.920 6.648 72.931 1.00 46.44 95 THR A N 1
ATOM 768 C CA . THR A 1 95 ? -23.894 5.980 72.137 1.00 46.44 95 THR A CA 1
ATOM 769 C C . THR A 1 95 ? -23.794 4.519 72.563 1.00 46.44 95 THR A C 1
ATOM 771 O O . THR A 1 95 ? -23.295 4.228 73.651 1.00 46.44 95 THR A O 1
ATOM 774 N N . GLN A 1 96 ? -24.231 3.601 71.704 1.00 39.06 96 GLN A N 1
ATOM 775 C CA . GLN A 1 96 ? -23.962 2.174 71.846 1.00 39.06 96 GLN A CA 1
ATOM 776 C C . GLN A 1 96 ? -23.145 1.694 70.645 1.00 39.06 96 GLN A C 1
ATOM 778 O O . GLN A 1 96 ? -23.589 1.746 69.499 1.00 39.06 96 GLN A O 1
ATOM 783 N N . SER A 1 97 ? -21.914 1.275 70.941 1.00 42.91 97 SER A N 1
ATOM 784 C CA . SER A 1 97 ? -20.978 0.639 70.018 1.00 42.91 97 SER A CA 1
ATOM 785 C C . SER A 1 97 ? -21.567 -0.626 69.380 1.00 42.91 97 SER A C 1
ATOM 787 O O . SER A 1 97 ? -22.281 -1.369 70.057 1.00 42.91 97 SER A O 1
ATOM 789 N N . PRO A 1 98 ? -21.219 -0.936 68.120 1.00 59.78 98 PRO A N 1
ATOM 790 C CA . PRO A 1 98 ? -21.575 -2.209 67.504 1.00 59.78 98 PRO A CA 1
ATOM 791 C C . PRO A 1 98 ? -20.719 -3.360 68.070 1.00 59.78 98 PRO A C 1
ATOM 793 O O . PRO A 1 98 ? -19.534 -3.152 68.351 1.00 59.78 98 PRO A O 1
ATOM 796 N N . PRO A 1 99 ? -21.270 -4.580 68.229 1.00 47.97 99 PRO A N 1
ATOM 797 C CA . PRO A 1 99 ? -20.489 -5.733 68.645 1.00 47.97 99 PRO A CA 1
ATOM 798 C C . PRO A 1 99 ? -19.695 -6.310 67.467 1.00 47.97 99 PRO A C 1
ATOM 800 O O . PRO A 1 99 ? -20.143 -6.319 66.319 1.00 47.97 99 PRO A O 1
ATOM 803 N N . ALA A 1 100 ? -18.503 -6.805 67.791 1.00 42.53 100 ALA A N 1
ATOM 804 C CA . ALA A 1 100 ? -17.628 -7.553 66.907 1.00 42.53 100 ALA A CA 1
ATOM 805 C C . ALA A 1 100 ? -18.323 -8.822 66.387 1.00 42.53 100 ALA A C 1
ATOM 807 O O . ALA A 1 100 ? -18.849 -9.611 67.173 1.00 42.53 100 ALA A O 1
ATOM 808 N N . ILE A 1 101 ? -18.294 -9.028 65.069 1.00 47.19 101 ILE A N 1
ATOM 809 C CA . ILE A 1 101 ? -18.625 -10.313 64.453 1.00 47.19 101 ILE A CA 1
ATOM 810 C C . ILE A 1 101 ? -17.307 -10.980 64.089 1.00 47.19 101 ILE A C 1
ATOM 812 O O . ILE A 1 101 ? -16.615 -10.577 63.155 1.00 47.19 101 ILE A O 1
ATOM 816 N N . ASP A 1 102 ? -16.980 -11.990 64.882 1.00 41.91 102 ASP A N 1
ATOM 817 C CA . ASP A 1 102 ? -15.853 -12.889 64.716 1.00 41.91 102 ASP A CA 1
ATOM 818 C C . ASP A 1 102 ? -16.339 -14.095 63.893 1.00 41.91 102 ASP A C 1
ATOM 820 O O . ASP A 1 102 ? -17.022 -14.986 64.401 1.00 41.91 102 ASP A O 1
ATOM 824 N N . HIS A 1 103 ? -16.044 -14.108 62.591 1.00 45.81 103 HIS A N 1
ATOM 825 C CA . HIS A 1 103 ? -16.216 -15.292 61.747 1.00 45.81 103 HIS A CA 1
ATOM 826 C C . HIS A 1 103 ? -14.895 -15.657 61.077 1.00 45.81 103 HIS A C 1
ATOM 828 O O . HIS A 1 103 ? -14.584 -15.299 59.944 1.00 45.81 103 HIS A O 1
ATOM 834 N N . ASN A 1 104 ? -14.143 -16.423 61.858 1.00 41.84 104 ASN A N 1
ATOM 835 C CA . ASN A 1 104 ? -13.197 -17.449 61.461 1.00 41.84 104 ASN A CA 1
ATOM 836 C C . ASN A 1 104 ? -13.740 -18.306 60.295 1.00 41.84 104 ASN A C 1
ATOM 838 O O . ASN A 1 104 ? -14.580 -19.181 60.508 1.00 41.84 104 ASN A O 1
ATOM 842 N N . ILE A 1 105 ? -13.243 -18.084 59.075 1.00 43.06 105 ILE A N 1
ATOM 843 C CA . ILE A 1 105 ? -13.196 -19.123 58.039 1.00 43.06 105 ILE A CA 1
ATOM 844 C C . ILE A 1 105 ? -11.749 -19.236 57.563 1.00 43.06 105 ILE A C 1
ATOM 846 O O . ILE A 1 105 ? -11.188 -18.368 56.897 1.00 43.06 105 ILE A O 1
ATOM 850 N N . GLN A 1 106 ? -11.165 -20.342 57.998 1.00 40.72 106 GLN A N 1
ATOM 851 C CA . GLN A 1 106 ? -9.816 -20.827 57.794 1.00 40.72 106 GLN A CA 1
ATOM 852 C C . GLN A 1 106 ? -9.554 -21.144 56.312 1.00 40.72 106 GLN A C 1
ATOM 854 O O . GLN A 1 106 ? -10.327 -21.843 55.660 1.00 40.72 106 GLN A O 1
ATOM 859 N N . ILE A 1 107 ? -8.441 -20.629 55.792 1.00 38.28 107 ILE A N 1
ATOM 860 C CA . ILE A 1 107 ? -7.923 -20.892 54.446 1.00 38.28 107 ILE A CA 1
ATOM 861 C C . ILE A 1 107 ? -6.985 -22.112 54.498 1.00 38.28 107 ILE A C 1
ATOM 863 O O . ILE A 1 107 ? -6.099 -22.157 55.356 1.00 38.28 107 ILE A O 1
ATOM 867 N N . SER A 1 108 ? -7.089 -22.974 53.474 1.00 40.78 108 SER A N 1
ATOM 868 C CA . SER A 1 108 ? -6.048 -23.847 52.862 1.00 40.78 108 SER A CA 1
ATOM 869 C C . SER A 1 108 ? -6.211 -25.371 53.085 1.00 40.78 108 SER A C 1
ATOM 871 O O . SER A 1 108 ? -6.940 -25.789 53.977 1.00 40.78 108 SER A O 1
ATOM 873 N N . PRO A 1 109 ? -5.492 -26.227 52.324 1.00 49.53 109 PRO A N 1
ATOM 874 C CA . PRO A 1 109 ? -5.753 -26.572 50.920 1.00 49.53 109 PRO A CA 1
ATOM 875 C C . PRO A 1 109 ? -5.794 -28.110 50.723 1.00 49.53 109 PRO A C 1
ATOM 877 O O . PRO A 1 109 ? -5.303 -28.861 51.561 1.00 49.53 109 PRO A O 1
ATOM 880 N N . ALA A 1 110 ? -6.306 -28.610 49.596 1.00 33.56 110 ALA A N 1
ATOM 881 C CA . ALA A 1 110 ? -6.107 -30.014 49.222 1.00 33.56 110 ALA A CA 1
ATOM 882 C C . ALA A 1 110 ? -5.707 -30.116 47.750 1.00 33.56 110 ALA A C 1
ATOM 884 O O . ALA A 1 110 ? -6.465 -29.802 46.836 1.00 33.56 110 ALA A O 1
ATOM 885 N N . ILE A 1 111 ? -4.447 -30.495 47.590 1.00 38.25 111 ILE A N 1
ATOM 886 C CA . ILE A 1 111 ? -3.751 -30.874 46.372 1.00 38.25 111 ILE A CA 1
ATOM 887 C C . ILE A 1 111 ? -4.284 -32.256 45.999 1.00 38.25 111 ILE A C 1
ATOM 889 O O . ILE A 1 111 ? -4.241 -33.143 46.848 1.00 38.25 111 ILE A O 1
ATOM 893 N N . ASP A 1 112 ? -4.718 -32.459 44.757 1.00 33.47 112 ASP A N 1
ATOM 894 C CA . ASP A 1 112 ? -4.756 -33.808 44.202 1.00 33.47 112 ASP A CA 1
ATOM 895 C C . ASP A 1 112 ? -4.014 -33.823 42.870 1.00 33.47 112 ASP A C 1
ATOM 897 O O . ASP A 1 112 ? -4.383 -33.180 41.887 1.00 33.47 112 ASP A O 1
ATOM 901 N N . ASN A 1 113 ? -2.868 -34.487 42.928 1.00 33.81 113 ASN A N 1
ATOM 902 C CA . ASN A 1 113 ? -1.902 -34.662 41.867 1.00 33.81 113 ASN A CA 1
ATOM 903 C C . ASN A 1 113 ? -2.010 -36.141 41.496 1.00 33.81 113 ASN A C 1
ATOM 905 O O . ASN A 1 113 ? -1.521 -36.995 42.236 1.00 33.81 113 ASN A O 1
ATOM 909 N N . THR A 1 114 ? -2.634 -36.465 40.367 1.00 41.34 114 THR A N 1
ATOM 910 C CA . THR A 1 114 ? -2.502 -37.803 39.784 1.00 41.34 114 THR A CA 1
ATOM 911 C C . THR A 1 114 ? -1.933 -37.688 38.380 1.00 41.34 114 THR A C 1
ATOM 913 O O . THR A 1 114 ? -2.513 -37.096 37.474 1.00 41.34 114 THR A O 1
ATOM 916 N N . GLN A 1 115 ? -0.728 -38.237 38.266 1.00 36.38 115 GLN A N 1
ATOM 917 C CA . GLN A 1 115 ? 0.082 -38.403 37.073 1.00 36.38 115 GLN A CA 1
ATOM 918 C C . GLN A 1 115 ? -0.654 -39.179 35.979 1.00 36.38 115 GLN A C 1
ATOM 920 O O . GLN A 1 115 ? -1.337 -40.160 36.265 1.00 36.38 115 GLN A O 1
ATOM 925 N N . SER A 1 116 ? -0.365 -38.844 34.722 1.00 32.09 116 SER A N 1
ATOM 926 C CA . SER A 1 116 ? -0.059 -39.839 33.686 1.00 32.09 116 SER A CA 1
ATOM 927 C C . SER A 1 116 ? 0.715 -39.177 32.549 1.00 32.09 116 SER A C 1
ATOM 929 O O . SER A 1 116 ? 0.180 -38.396 31.767 1.00 32.09 116 SER A O 1
ATOM 931 N N . SER A 1 117 ? 2.007 -39.492 32.501 1.00 34.66 117 SER A N 1
ATOM 932 C CA . SER A 1 117 ? 2.912 -39.196 31.397 1.00 34.66 117 SER A CA 1
ATOM 933 C C . SER A 1 117 ? 2.538 -39.999 30.152 1.00 34.66 117 SER A C 1
ATOM 935 O O . SER A 1 117 ? 2.253 -41.190 30.243 1.00 34.66 117 SER A O 1
ATOM 937 N N . SER A 1 118 ? 2.692 -39.399 28.976 1.00 34.06 118 SER A N 1
ATOM 938 C CA . SER A 1 118 ? 3.242 -40.116 27.824 1.00 34.06 118 SER A CA 1
ATOM 939 C C . SER A 1 118 ? 4.093 -39.149 27.006 1.00 34.06 118 SER A C 1
ATOM 941 O O . SER A 1 118 ? 3.629 -38.116 26.533 1.00 34.06 118 SER A O 1
ATOM 943 N N . ALA A 1 119 ? 5.383 -39.471 26.952 1.00 32.06 119 ALA A N 1
ATOM 944 C CA . ALA A 1 119 ? 6.373 -38.841 26.103 1.00 32.06 119 ALA A CA 1
ATOM 945 C C . ALA A 1 119 ? 6.213 -39.382 24.679 1.00 32.06 119 ALA A C 1
ATOM 947 O O . ALA A 1 119 ? 6.075 -40.592 24.497 1.00 32.06 119 ALA A O 1
ATOM 948 N N . ILE A 1 120 ? 6.261 -38.495 23.689 1.00 37.78 120 ILE A N 1
ATOM 949 C CA . ILE A 1 120 ? 6.559 -38.850 22.304 1.00 37.78 120 ILE A CA 1
ATOM 950 C C . ILE A 1 120 ? 7.611 -37.848 21.836 1.00 37.78 120 ILE A C 1
ATOM 952 O O . ILE A 1 120 ? 7.321 -36.671 21.622 1.00 37.78 120 ILE A O 1
ATOM 956 N N . ASP A 1 121 ? 8.846 -38.336 21.755 1.00 35.38 121 ASP A N 1
ATOM 957 C CA . ASP A 1 121 ? 9.918 -37.750 20.960 1.00 35.38 121 ASP A CA 1
ATOM 958 C C . ASP A 1 121 ? 9.463 -37.659 19.503 1.00 35.38 121 ASP A C 1
ATOM 960 O O . ASP A 1 121 ? 8.958 -38.649 18.992 1.00 35.38 121 ASP A O 1
ATOM 964 N N . HIS A 1 122 ? 9.682 -36.529 18.826 1.00 34.88 122 HIS A N 1
ATOM 965 C CA . HIS A 1 122 ? 10.020 -36.519 17.399 1.00 34.88 122 HIS A CA 1
ATOM 966 C C . HIS A 1 122 ? 10.654 -35.178 16.998 1.00 34.88 122 HIS A C 1
ATOM 968 O O . HIS A 1 122 ? 10.015 -34.133 16.928 1.00 34.88 122 HIS A O 1
ATOM 974 N N . GLU A 1 123 ? 11.967 -35.271 16.811 1.00 34.00 123 GLU A N 1
ATOM 975 C CA . GLU A 1 123 ? 12.814 -34.684 15.772 1.00 34.00 123 GLU A CA 1
ATOM 976 C C . GLU A 1 123 ? 12.425 -33.358 15.091 1.00 34.00 123 GLU A C 1
ATOM 978 O O . GLU A 1 123 ? 11.435 -33.197 14.381 1.00 34.00 123 GLU A O 1
ATOM 983 N N . THR A 1 124 ? 13.386 -32.444 15.209 1.00 44.91 124 THR A N 1
ATOM 984 C CA . THR A 1 124 ? 13.691 -31.310 14.339 1.00 44.91 124 THR A CA 1
ATOM 985 C C . THR A 1 124 ? 13.504 -31.594 12.848 1.00 44.91 124 THR A C 1
ATOM 987 O O . THR A 1 124 ? 14.184 -32.458 12.298 1.00 44.91 124 THR A O 1
ATOM 990 N N . SER A 1 125 ? 12.711 -30.769 12.163 1.00 33.16 125 SER A N 1
ATOM 991 C CA . SER A 1 125 ? 12.868 -30.481 10.729 1.00 33.16 125 SER A CA 1
ATOM 992 C C . SER A 1 125 ? 12.144 -29.183 10.373 1.00 33.16 125 SER A C 1
ATOM 994 O O . SER A 1 125 ? 10.927 -29.150 10.222 1.00 33.16 125 SER A O 1
ATOM 996 N N . SER A 1 126 ? 12.902 -28.098 10.238 1.00 41.97 126 SER A N 1
ATOM 997 C CA . SER A 1 126 ? 12.434 -26.865 9.602 1.00 41.97 126 SER A CA 1
ATOM 998 C C . SER A 1 126 ? 12.348 -27.060 8.085 1.00 41.97 126 SER A C 1
ATOM 1000 O O . SER A 1 126 ? 13.332 -27.520 7.502 1.00 41.97 126 SER A O 1
ATOM 1002 N N . PRO A 1 127 ? 11.280 -26.603 7.409 1.00 37.69 127 PRO A N 1
ATOM 1003 C CA . PRO A 1 127 ? 11.365 -26.258 6.004 1.00 37.69 127 PRO A CA 1
ATOM 1004 C C . PRO A 1 127 ? 11.276 -24.740 5.814 1.00 37.69 127 PRO A C 1
ATOM 1006 O O . PRO A 1 127 ? 10.397 -24.049 6.325 1.00 37.69 127 PRO A O 1
ATOM 1009 N N . THR A 1 128 ? 12.243 -24.242 5.055 1.00 33.03 128 THR A N 1
ATOM 1010 C CA . THR A 1 128 ? 12.336 -22.901 4.484 1.00 33.03 128 THR A CA 1
ATOM 1011 C C . THR A 1 128 ? 11.042 -22.507 3.770 1.00 33.03 128 THR A C 1
ATOM 1013 O O . THR A 1 128 ? 10.605 -23.187 2.844 1.00 33.03 128 THR A O 1
ATOM 1016 N N . ILE A 1 129 ? 10.449 -21.387 4.186 1.00 31.73 129 ILE A N 1
ATOM 1017 C CA . ILE A 1 129 ? 9.303 -20.763 3.520 1.00 31.73 129 ILE A CA 1
ATOM 1018 C C . ILE A 1 129 ? 9.828 -20.000 2.299 1.00 31.73 129 ILE A C 1
ATOM 1020 O O . ILE A 1 129 ? 10.492 -18.976 2.448 1.00 31.73 129 ILE A O 1
ATOM 1024 N N . ASP A 1 130 ? 9.520 -20.498 1.104 1.00 28.33 130 ASP A N 1
ATOM 1025 C CA . ASP A 1 130 ? 9.735 -19.794 -0.160 1.00 28.33 130 ASP A CA 1
ATOM 1026 C C . ASP A 1 130 ? 8.380 -19.229 -0.620 1.00 28.33 130 ASP A C 1
ATOM 1028 O O . ASP A 1 130 ? 7.482 -19.947 -1.063 1.00 28.33 130 ASP A O 1
ATOM 1032 N N . THR A 1 131 ? 8.174 -17.931 -0.402 1.00 32.19 131 THR A N 1
ATOM 1033 C CA . THR A 1 131 ? 6.936 -17.218 -0.742 1.00 32.19 131 THR A CA 1
ATOM 1034 C C . THR A 1 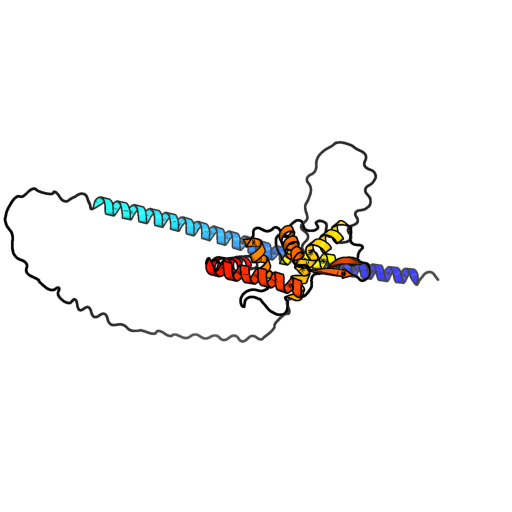131 ? 6.874 -16.917 -2.239 1.00 32.19 131 THR A C 1
ATOM 1036 O O . THR A 1 131 ? 7.525 -15.983 -2.705 1.00 32.19 131 THR A O 1
ATOM 1039 N N . GLN A 1 132 ? 6.023 -17.635 -2.977 1.00 31.95 132 GLN A N 1
ATOM 1040 C CA . GLN A 1 132 ? 5.458 -17.163 -4.245 1.00 31.95 132 GLN A CA 1
ATOM 1041 C C . GLN A 1 132 ? 3.949 -17.423 -4.269 1.00 31.95 132 GLN A C 1
ATOM 1043 O O . GLN A 1 132 ? 3.501 -18.567 -4.316 1.00 31.95 132 GLN A O 1
ATOM 1048 N N . ILE A 1 133 ? 3.171 -16.340 -4.224 1.00 36.09 133 ILE A N 1
ATOM 1049 C CA . ILE A 1 133 ? 1.718 -16.332 -4.399 1.00 36.09 133 ILE A CA 1
ATOM 1050 C C . ILE A 1 133 ? 1.412 -15.327 -5.514 1.00 36.09 133 ILE A C 1
ATOM 1052 O O . ILE A 1 133 ? 1.593 -14.131 -5.317 1.00 36.09 133 ILE A O 1
ATOM 1056 N N . GLU A 1 134 ? 0.906 -15.793 -6.656 1.00 35.09 134 GLU A N 1
ATOM 1057 C CA . GLU A 1 134 ? 0.063 -14.989 -7.549 1.00 35.09 134 GLU A CA 1
ATOM 1058 C C . GLU A 1 134 ? -1.103 -15.851 -8.063 1.00 35.09 134 GLU A C 1
ATOM 1060 O O . GLU A 1 134 ? -0.913 -16.919 -8.642 1.00 35.09 134 GLU A O 1
ATOM 1065 N N . HIS A 1 135 ? -2.328 -15.363 -7.846 1.00 39.25 135 HIS A N 1
ATOM 1066 C CA . HIS A 1 135 ? -3.576 -15.883 -8.411 1.00 39.25 135 HIS A CA 1
ATOM 1067 C C . HIS A 1 135 ? -3.933 -15.149 -9.715 1.00 39.25 135 HIS A C 1
ATOM 1069 O O . HIS A 1 135 ? -3.755 -13.929 -9.778 1.00 39.25 135 HIS A O 1
ATOM 1075 N N . PRO A 1 136 ? -4.649 -15.792 -10.660 1.00 42.28 136 PRO A N 1
ATOM 1076 C CA . PRO A 1 136 ? -5.534 -15.073 -11.565 1.00 42.28 136 PRO A CA 1
ATOM 1077 C C . PRO A 1 136 ? -7.002 -15.472 -11.356 1.00 42.28 136 PRO A C 1
ATOM 1079 O O . PRO A 1 136 ? -7.408 -16.617 -11.540 1.00 42.28 136 PRO A O 1
ATOM 1082 N N . ARG A 1 137 ? -7.830 -14.475 -11.021 1.00 36.34 137 ARG A N 1
ATOM 1083 C CA . ARG A 1 137 ? -9.295 -14.579 -10.978 1.00 36.34 137 ARG A CA 1
ATOM 1084 C C . ARG A 1 137 ? -9.858 -14.312 -12.378 1.00 36.34 137 ARG A C 1
ATOM 1086 O O . ARG A 1 137 ? -9.714 -13.211 -12.912 1.00 36.34 137 ARG A O 1
ATOM 1093 N N . VAL A 1 138 ? -10.492 -15.324 -12.964 1.00 31.67 138 VAL A N 1
ATOM 1094 C CA . VAL A 1 138 ? -11.225 -15.261 -14.237 1.00 31.67 138 VAL A CA 1
ATOM 1095 C C . VAL A 1 138 ? -12.530 -14.482 -14.029 1.00 31.67 138 VAL A C 1
ATOM 1097 O O . VAL A 1 138 ? -13.329 -14.828 -13.165 1.00 31.67 138 VAL A O 1
ATOM 1100 N N . ILE A 1 139 ? -12.755 -13.425 -14.816 1.00 35.94 139 ILE A N 1
ATOM 1101 C CA . ILE A 1 139 ? -14.042 -12.716 -14.889 1.00 35.94 139 ILE A CA 1
ATOM 1102 C C . ILE A 1 139 ? -14.656 -13.014 -16.260 1.00 35.94 139 ILE A C 1
ATOM 1104 O O . ILE A 1 139 ? -14.120 -12.593 -17.286 1.00 35.94 139 ILE A O 1
ATOM 1108 N N . HIS A 1 140 ? -15.788 -13.718 -16.278 1.00 32.38 140 HIS A N 1
ATOM 1109 C CA . HIS A 1 140 ? -16.642 -13.852 -17.459 1.00 32.38 140 HIS A CA 1
ATOM 1110 C C . HIS A 1 140 ? -17.430 -12.551 -17.699 1.00 32.38 140 HIS A C 1
ATOM 1112 O O . HIS A 1 140 ? -18.021 -12.032 -16.750 1.00 32.38 140 HIS A O 1
ATOM 1118 N N . PRO A 1 141 ? -17.509 -12.020 -18.935 1.00 38.06 141 PRO A N 1
ATOM 1119 C CA . PRO A 1 141 ? -18.457 -10.961 -19.256 1.00 38.06 141 PRO A CA 1
ATOM 1120 C C . PRO A 1 141 ? -19.815 -11.547 -19.700 1.00 38.06 141 PRO A C 1
ATOM 1122 O O . PRO A 1 141 ? -19.837 -12.543 -20.431 1.00 38.06 141 PRO A O 1
ATOM 1125 N N . PRO A 1 142 ? -20.953 -10.933 -19.319 1.00 36.56 142 PRO A N 1
ATOM 1126 C CA . PRO A 1 142 ? -22.262 -11.317 -19.827 1.00 36.56 142 PRO A CA 1
ATOM 1127 C C . PRO A 1 142 ? -22.470 -10.818 -21.265 1.00 36.56 142 PRO A C 1
ATOM 1129 O O . PRO A 1 142 ? -21.933 -9.798 -21.699 1.00 36.56 142 PRO A O 1
ATOM 1132 N N . ARG A 1 143 ? -23.255 -11.598 -22.007 1.00 38.84 143 ARG A N 1
ATOM 1133 C CA . ARG A 1 143 ? -23.512 -11.515 -23.447 1.00 38.84 143 ARG A CA 1
ATOM 1134 C C . ARG A 1 143 ? -24.784 -10.694 -23.724 1.00 38.84 143 ARG A C 1
ATOM 1136 O O . ARG A 1 143 ? -25.808 -10.955 -23.104 1.00 38.84 143 ARG A O 1
ATOM 1143 N N . GLY A 1 144 ? -24.725 -9.789 -24.708 1.00 32.47 144 GLY A N 1
ATOM 1144 C CA . GLY A 1 144 ? -25.860 -9.044 -25.301 1.00 32.47 144 GLY A CA 1
ATOM 1145 C C . GLY A 1 144 ? -25.666 -7.520 -25.207 1.00 32.47 144 GLY A C 1
ATOM 1146 O O . GLY A 1 144 ? -25.197 -7.040 -24.190 1.00 32.47 144 GLY A O 1
ATOM 1147 N N . SER A 1 145 ? -25.954 -6.664 -26.189 1.00 33.31 145 SER A N 1
ATOM 1148 C CA . SER A 1 145 ? -26.515 -6.800 -27.535 1.00 33.31 145 SER A CA 1
ATOM 1149 C C . SER A 1 145 ? -26.189 -5.518 -28.337 1.00 33.31 145 SER A C 1
ATOM 1151 O O . SER A 1 145 ? -26.178 -4.430 -27.773 1.00 33.31 145 SER A O 1
ATOM 1153 N N . SER A 1 146 ? -25.936 -5.682 -29.643 1.00 43.22 146 SER A N 1
ATOM 1154 C CA . SER A 1 146 ? -26.190 -4.762 -30.777 1.00 43.22 146 SER A CA 1
ATOM 1155 C C . SER A 1 146 ? -25.975 -3.237 -30.639 1.00 43.22 146 SER A C 1
ATOM 1157 O O . SER A 1 146 ? -26.800 -2.539 -30.058 1.00 43.22 146 SER A O 1
ATOM 1159 N N . ASN A 1 147 ? -24.986 -2.685 -31.360 1.00 35.38 147 ASN A N 1
ATOM 1160 C CA . ASN A 1 147 ? -25.227 -1.887 -32.580 1.00 35.38 147 ASN A CA 1
ATOM 1161 C C . ASN A 1 147 ? -23.916 -1.385 -33.213 1.00 35.38 147 ASN A C 1
ATOM 1163 O O . ASN A 1 147 ? -22.947 -1.053 -32.537 1.00 35.38 147 ASN A O 1
ATOM 1167 N N . GLY A 1 148 ? -23.891 -1.413 -34.545 1.00 40.56 148 GLY A N 1
ATOM 1168 C CA . GLY A 1 148 ? -22.688 -1.397 -35.364 1.00 40.56 148 GLY A CA 1
ATOM 1169 C C . GLY A 1 148 ? -21.892 -0.091 -35.397 1.00 40.56 148 GLY A C 1
ATOM 1170 O O . GLY A 1 148 ? -22.418 1.002 -35.585 1.00 40.56 148 GLY A O 1
ATOM 1171 N N . ARG A 1 149 ? -20.571 -0.259 -35.369 1.00 34.62 149 ARG A N 1
ATOM 1172 C CA . ARG A 1 149 ? -19.621 0.504 -36.182 1.00 34.62 149 ARG A CA 1
ATOM 1173 C C . ARG A 1 149 ? -18.437 -0.410 -36.466 1.00 34.62 149 ARG A C 1
ATOM 1175 O O . ARG A 1 149 ? -17.870 -0.983 -35.541 1.00 34.62 149 ARG A O 1
ATOM 1182 N N . ALA A 1 150 ? -18.110 -0.581 -37.743 1.00 41.41 150 ALA A N 1
ATOM 1183 C CA . ALA A 1 150 ? -16.957 -1.348 -38.185 1.00 41.41 150 ALA A CA 1
ATOM 1184 C C . ALA A 1 150 ? -15.676 -0.693 -37.643 1.00 41.41 150 ALA A C 1
ATOM 1186 O O . ALA A 1 150 ? -15.194 0.300 -38.184 1.00 41.41 150 ALA A O 1
ATOM 1187 N N . CYS A 1 151 ? -15.154 -1.228 -36.542 1.00 37.31 151 CYS A N 1
ATOM 1188 C CA . CYS A 1 151 ? -13.797 -0.958 -36.102 1.00 37.31 151 CYS A CA 1
ATOM 1189 C C . CYS A 1 151 ? -12.869 -1.936 -36.822 1.00 37.31 151 CYS A C 1
ATOM 1191 O O . CYS A 1 151 ? -13.110 -3.143 -36.825 1.00 37.31 151 CYS A O 1
ATOM 1193 N N . LEU A 1 152 ? -11.831 -1.371 -37.439 1.00 38.50 152 LEU A N 1
ATOM 1194 C CA . LEU A 1 152 ? -10.680 -2.052 -38.029 1.00 38.50 152 LEU A CA 1
ATOM 1195 C C . LEU A 1 152 ? -10.209 -3.235 -37.162 1.00 38.50 152 LEU A C 1
ATOM 1197 O O . LEU A 1 152 ? -10.324 -3.158 -35.934 1.00 38.50 152 LEU A O 1
ATOM 1201 N N . PRO A 1 153 ? -9.674 -4.307 -37.778 1.00 38.19 153 PRO A N 1
ATOM 1202 C CA . PRO A 1 153 ? -9.303 -5.521 -37.066 1.00 38.19 153 PRO A CA 1
ATOM 1203 C C . PRO A 1 153 ? -8.372 -5.169 -35.909 1.00 38.19 153 PRO A C 1
ATOM 1205 O O . PRO A 1 153 ? -7.318 -4.559 -36.098 1.00 38.19 153 PRO A O 1
ATOM 1208 N N . GLN A 1 154 ? -8.826 -5.510 -34.702 1.00 39.97 154 GLN A N 1
ATOM 1209 C CA . GLN A 1 154 ? -8.063 -5.373 -33.475 1.00 39.97 154 GLN A CA 1
ATOM 1210 C C . GLN A 1 154 ? -6.692 -6.011 -33.683 1.00 39.97 154 GLN A C 1
ATOM 1212 O O . GLN A 1 154 ? -6.585 -7.197 -33.996 1.00 39.97 154 GLN A O 1
ATOM 1217 N N . SER A 1 155 ? -5.647 -5.207 -33.497 1.00 38.44 155 SER A N 1
ATOM 1218 C CA . SER A 1 155 ? -4.287 -5.695 -33.309 1.00 38.44 155 SER A CA 1
ATOM 1219 C C . SER A 1 155 ? -4.285 -6.844 -32.290 1.00 38.44 155 SER A C 1
ATOM 1221 O O . SER A 1 155 ? -5.057 -6.797 -31.325 1.00 38.44 155 SER A O 1
ATOM 1223 N N . PRO A 1 156 ? -3.429 -7.863 -32.476 1.00 35.22 156 PRO A N 1
ATOM 1224 C CA . PRO A 1 156 ? -3.470 -9.083 -31.679 1.00 35.22 156 PRO A CA 1
ATOM 1225 C C . PRO A 1 156 ? -3.295 -8.789 -30.178 1.00 35.22 156 PRO A C 1
ATOM 1227 O O . PRO A 1 156 ? -2.642 -7.803 -29.810 1.00 35.22 156 PRO A O 1
ATOM 1230 N N . PRO A 1 157 ? -3.867 -9.627 -29.294 1.00 42.22 157 PRO A N 1
ATOM 1231 C CA . PRO A 1 157 ? -3.844 -9.409 -27.857 1.00 42.22 157 PRO A CA 1
ATOM 1232 C C . PRO A 1 157 ? -2.410 -9.580 -27.344 1.00 42.22 157 PRO A C 1
ATOM 1234 O O . PRO A 1 157 ? -1.924 -10.683 -27.127 1.00 42.22 157 PRO A O 1
ATOM 1237 N N . ASN A 1 158 ? -1.717 -8.460 -27.167 1.00 42.09 158 ASN A N 1
ATOM 1238 C CA . ASN A 1 158 ? -0.343 -8.412 -26.681 1.00 42.09 158 ASN A CA 1
ATOM 1239 C C . ASN A 1 158 ? -0.334 -8.651 -25.154 1.00 42.09 158 ASN A C 1
ATOM 1241 O O . ASN A 1 158 ? -0.295 -7.710 -24.357 1.00 42.09 158 ASN A O 1
ATOM 1245 N N . PHE A 1 159 ? -0.465 -9.912 -24.737 1.00 51.34 159 PHE A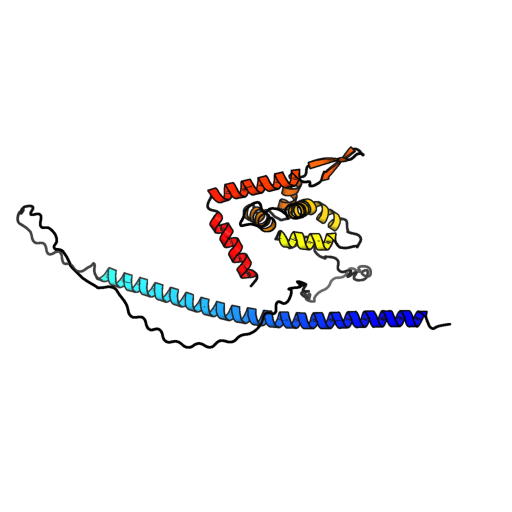 N 1
ATOM 1246 C CA . PHE A 1 159 ? -0.355 -10.356 -23.343 1.00 51.34 159 PHE A CA 1
ATOM 1247 C C . PHE A 1 159 ? 1.118 -10.593 -22.972 1.00 51.34 159 PHE A C 1
ATOM 1249 O O . PHE A 1 159 ? 1.570 -11.721 -22.848 1.00 51.34 159 PHE A O 1
ATOM 1256 N N . ASN A 1 160 ? 1.877 -9.517 -22.757 1.00 56.81 160 ASN A N 1
ATOM 1257 C CA . ASN A 1 160 ? 3.285 -9.604 -22.332 1.00 56.81 160 ASN A CA 1
ATOM 1258 C C . ASN A 1 160 ? 3.466 -9.489 -20.807 1.00 56.81 160 ASN A C 1
ATOM 1260 O O . ASN A 1 160 ? 4.372 -8.794 -20.358 1.00 56.81 160 ASN A O 1
ATOM 1264 N N . GLY A 1 161 ? 2.568 -10.062 -19.995 1.00 60.66 161 GLY A N 1
ATOM 1265 C CA . GLY A 1 161 ? 2.675 -9.971 -18.525 1.00 60.66 161 GLY A CA 1
ATOM 1266 C C . GLY A 1 161 ? 2.637 -8.536 -17.974 1.00 60.66 161 GLY A C 1
ATOM 1267 O O . GLY A 1 161 ? 3.093 -8.264 -16.869 1.00 60.66 161 GLY A O 1
ATOM 1268 N N . ARG A 1 162 ? 2.128 -7.578 -18.759 1.00 65.31 162 ARG A N 1
ATOM 1269 C CA . ARG A 1 162 ? 2.137 -6.162 -18.393 1.00 65.31 162 ARG A CA 1
ATOM 1270 C C . ARG A 1 162 ? 1.036 -5.877 -17.363 1.00 65.31 162 ARG A C 1
ATOM 1272 O O . ARG A 1 162 ? -0.121 -6.200 -17.652 1.00 65.31 162 ARG A O 1
ATOM 1279 N N . PRO A 1 163 ? 1.332 -5.205 -16.234 1.00 61.88 163 PRO A N 1
ATOM 1280 C CA . PRO A 1 163 ? 0.318 -4.832 -15.254 1.00 61.88 163 PRO A CA 1
ATOM 1281 C C . PRO A 1 163 ? -0.789 -4.008 -15.921 1.00 61.88 163 PRO A C 1
ATOM 1283 O O . PRO A 1 163 ? -0.562 -2.892 -16.398 1.00 61.88 163 PRO A O 1
ATOM 1286 N N . ARG A 1 164 ? -2.006 -4.564 -15.994 1.00 63.25 164 ARG A N 1
ATOM 1287 C CA . ARG A 1 164 ? -3.147 -3.908 -16.662 1.00 63.25 164 ARG A CA 1
ATOM 1288 C C . ARG A 1 164 ? -3.650 -2.679 -15.902 1.00 63.25 164 ARG A C 1
ATOM 1290 O O . ARG A 1 164 ? -4.391 -1.875 -16.469 1.00 63.25 164 ARG A O 1
ATOM 1297 N N . ILE A 1 165 ? -3.278 -2.525 -14.631 1.00 68.50 165 ILE A N 1
ATOM 1298 C CA . ILE A 1 165 ? -3.918 -1.581 -13.719 1.00 68.50 165 ILE A CA 1
ATOM 1299 C C . ILE A 1 165 ? -2.878 -0.906 -12.812 1.00 68.50 165 ILE A C 1
ATOM 1301 O O . ILE A 1 165 ? -2.829 -1.165 -11.622 1.00 68.50 165 ILE A O 1
ATOM 1305 N N . LEU A 1 166 ? -2.067 -0.003 -13.372 1.00 76.69 166 LEU A N 1
ATOM 1306 C CA . LEU A 1 166 ? -1.076 0.755 -12.594 1.00 76.69 166 LEU A CA 1
ATOM 1307 C C . LEU A 1 166 ? -1.751 1.561 -11.482 1.00 76.69 166 LEU A C 1
ATOM 1309 O O . LEU A 1 166 ? -2.477 2.525 -11.758 1.00 76.69 166 LEU A O 1
ATOM 1313 N N . GLY A 1 167 ? -1.490 1.184 -10.236 1.00 73.25 167 GLY A N 1
ATOM 1314 C CA . GLY A 1 167 ? -1.897 1.934 -9.060 1.00 73.25 167 GLY A CA 1
ATOM 1315 C C . GLY A 1 167 ? -3.400 2.006 -8.780 1.00 73.25 167 GLY A C 1
ATOM 1316 O O . GLY A 1 167 ? -3.764 2.705 -7.831 1.00 73.25 167 GLY A O 1
ATOM 1317 N N . LYS A 1 168 ? -4.290 1.331 -9.535 1.00 81.12 168 LYS A N 1
ATOM 1318 C CA . LYS A 1 168 ? -5.685 1.202 -9.062 1.00 81.12 168 LYS A CA 1
ATOM 1319 C C . LYS A 1 168 ? -5.755 0.034 -8.089 1.00 81.12 168 LYS A C 1
ATOM 1321 O O . LYS A 1 168 ? -5.324 -1.063 -8.408 1.00 81.12 168 LYS A O 1
ATOM 1326 N N . GLY A 1 169 ? -6.334 0.282 -6.920 1.00 81.75 169 GLY A N 1
ATOM 1327 C CA . GLY A 1 169 ? -6.461 -0.728 -5.870 1.00 81.75 169 GLY A CA 1
ATOM 1328 C C . GLY A 1 169 ? -5.297 -0.763 -4.881 1.00 81.75 169 GLY A C 1
ATOM 1329 O O . GLY A 1 169 ? -5.412 -1.444 -3.868 1.00 81.75 169 GLY A O 1
ATOM 1330 N N . ILE A 1 170 ? -4.232 0.023 -5.085 1.00 89.88 170 ILE A N 1
ATOM 1331 C CA . ILE A 1 170 ? -3.175 0.153 -4.075 1.00 89.88 170 ILE A CA 1
ATOM 1332 C C . ILE A 1 170 ? -3.677 1.013 -2.928 1.00 89.88 170 ILE A C 1
ATOM 1334 O O . ILE A 1 170 ? -3.683 2.246 -2.991 1.00 89.88 170 ILE A O 1
ATOM 1338 N N . LYS A 1 171 ? -4.101 0.317 -1.879 1.00 91.31 171 LYS A N 1
ATOM 1339 C CA . LYS A 1 171 ? -4.610 0.903 -0.644 1.00 91.31 171 LYS A CA 1
ATOM 1340 C C . LYS A 1 171 ? -3.600 0.854 0.494 1.00 91.31 171 LYS A C 1
ATOM 1342 O O . LYS A 1 171 ? -3.849 1.494 1.502 1.00 91.31 171 LYS A O 1
ATOM 1347 N N . THR A 1 172 ? -2.488 0.129 0.356 1.00 94.00 172 THR A N 1
ATOM 1348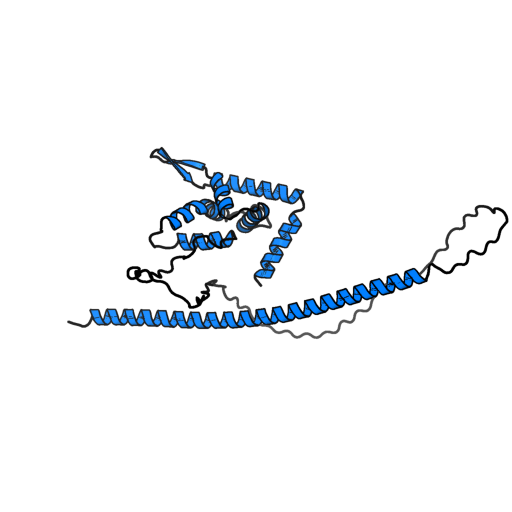 C CA . THR A 1 172 ? -1.499 -0.079 1.427 1.00 94.00 172 THR A CA 1
ATOM 1349 C C . THR A 1 172 ? -0.075 0.226 0.957 1.00 94.00 172 THR A C 1
ATOM 1351 O O . THR A 1 172 ? 0.244 0.103 -0.228 1.00 94.00 172 THR A O 1
ATOM 1354 N N . VAL A 1 173 ? 0.791 0.649 1.880 1.00 95.06 173 VAL A N 1
ATOM 1355 C CA . VAL A 1 173 ? 2.221 0.878 1.645 1.00 95.06 173 VAL A CA 1
ATOM 1356 C C . VAL A 1 173 ? 2.925 -0.423 1.228 1.00 95.06 173 VAL A C 1
ATOM 1358 O O . VAL A 1 173 ? 3.681 -0.362 0.261 1.00 95.06 173 VAL A O 1
ATOM 1361 N N . PRO A 1 174 ? 2.664 -1.604 1.831 1.00 94.25 174 PRO A N 1
ATOM 1362 C CA . PRO A 1 174 ? 3.221 -2.865 1.331 1.00 94.25 174 PRO A CA 1
ATOM 1363 C C . PRO A 1 174 ? 2.872 -3.159 -0.132 1.00 94.25 174 PRO A C 1
ATOM 1365 O O . PRO A 1 174 ? 3.780 -3.396 -0.926 1.00 94.25 174 PRO A O 1
ATOM 1368 N N . LEU A 1 175 ? 1.596 -3.026 -0.521 1.00 92.69 175 LEU A N 1
ATOM 1369 C CA . LEU A 1 175 ? 1.170 -3.229 -1.914 1.00 92.69 175 LEU A CA 1
ATOM 1370 C C . LEU A 1 175 ? 1.831 -2.225 -2.869 1.00 92.69 175 LEU A C 1
ATOM 1372 O O . LEU A 1 175 ? 2.113 -2.547 -4.021 1.00 92.69 175 LEU A O 1
ATOM 1376 N N . LEU A 1 176 ? 2.107 -1.001 -2.398 1.00 94.75 176 LEU A N 1
ATOM 1377 C CA . LEU A 1 176 ? 2.880 -0.035 -3.175 1.00 94.75 176 LEU A CA 1
ATOM 1378 C C . LEU A 1 176 ? 4.305 -0.529 -3.433 1.00 94.75 176 LEU A C 1
ATOM 1380 O O . LEU A 1 176 ? 4.791 -0.390 -4.552 1.00 94.75 176 LEU A O 1
ATOM 1384 N N . ILE A 1 177 ? 4.989 -1.038 -2.408 1.00 95.06 177 ILE A N 1
ATOM 1385 C CA . ILE A 1 177 ? 6.368 -1.527 -2.537 1.00 95.06 177 ILE A CA 1
ATOM 1386 C C . ILE A 1 177 ? 6.414 -2.695 -3.524 1.00 95.06 177 ILE A C 1
ATOM 1388 O O . ILE A 1 177 ? 7.285 -2.719 -4.392 1.00 95.06 177 ILE A O 1
ATOM 1392 N N . GLU A 1 178 ? 5.469 -3.625 -3.406 1.00 93.19 178 GLU A N 1
ATOM 1393 C CA . GLU A 1 178 ? 5.343 -4.796 -4.269 1.00 93.19 178 GLU A CA 1
ATOM 1394 C C . GLU A 1 178 ? 5.121 -4.402 -5.736 1.00 93.19 178 GLU A C 1
ATOM 1396 O O . GLU A 1 178 ? 5.963 -4.710 -6.582 1.00 93.19 178 GLU A O 1
ATOM 1401 N N . GLU A 1 179 ? 4.071 -3.621 -6.038 1.00 92.81 179 GLU A N 1
ATOM 1402 C CA . GLU A 1 179 ? 3.789 -3.191 -7.416 1.00 92.81 179 GLU A CA 1
ATOM 1403 C C . GLU A 1 179 ? 4.944 -2.347 -7.978 1.00 92.81 179 GLU A C 1
ATOM 1405 O O . GLU A 1 179 ? 5.329 -2.490 -9.142 1.00 92.81 179 GLU A O 1
ATOM 1410 N N . PHE A 1 180 ? 5.544 -1.479 -7.156 1.00 94.88 180 PHE A N 1
ATOM 1411 C CA . PHE A 1 180 ? 6.689 -0.680 -7.578 1.00 94.88 180 PHE A CA 1
ATOM 1412 C C . PHE A 1 180 ? 7.876 -1.560 -7.961 1.00 94.88 180 PHE A C 1
ATOM 1414 O O . PHE A 1 180 ? 8.441 -1.360 -9.033 1.00 94.88 180 PHE A O 1
ATOM 1421 N N . ASN A 1 181 ? 8.260 -2.520 -7.117 1.00 93.69 181 ASN A N 1
ATOM 1422 C CA . ASN A 1 181 ? 9.390 -3.409 -7.385 1.00 93.69 181 ASN A CA 1
ATOM 1423 C C . ASN A 1 181 ? 9.127 -4.297 -8.608 1.00 93.69 181 ASN A C 1
ATOM 1425 O O . ASN A 1 181 ? 10.032 -4.487 -9.424 1.00 93.69 181 ASN A O 1
ATOM 1429 N N . LEU A 1 182 ? 7.889 -4.770 -8.784 1.00 91.38 182 LEU A N 1
ATOM 1430 C CA . LEU A 1 182 ? 7.472 -5.509 -9.972 1.00 91.38 182 LEU A CA 1
ATOM 1431 C C . LEU A 1 182 ? 7.689 -4.664 -11.234 1.00 91.38 182 LEU A C 1
ATOM 1433 O O . LEU A 1 182 ? 8.424 -5.065 -12.131 1.00 91.38 182 LEU A O 1
ATOM 1437 N N . ILE A 1 183 ? 7.146 -3.445 -11.288 1.00 90.62 183 ILE A N 1
ATOM 1438 C CA . ILE A 1 183 ? 7.282 -2.567 -12.463 1.00 90.62 183 ILE A CA 1
ATOM 1439 C C . ILE A 1 183 ? 8.743 -2.137 -12.684 1.00 90.62 183 ILE A C 1
ATOM 1441 O O . ILE A 1 183 ? 9.202 -2.049 -13.828 1.00 90.62 183 ILE A O 1
ATOM 1445 N N . ASP A 1 184 ? 9.479 -1.826 -11.615 1.00 92.88 184 ASP A N 1
ATOM 1446 C CA . ASP A 1 184 ? 10.863 -1.344 -11.682 1.00 92.88 184 ASP A CA 1
ATOM 1447 C C . ASP A 1 184 ? 11.797 -2.433 -12.234 1.00 92.88 184 ASP A C 1
ATOM 1449 O O . ASP A 1 184 ? 12.563 -2.153 -13.162 1.00 92.88 184 ASP A O 1
ATOM 1453 N N . SER A 1 185 ? 11.641 -3.681 -11.768 1.00 91.75 185 SER A N 1
ATOM 1454 C CA . SER A 1 185 ? 12.445 -4.849 -12.173 1.00 91.75 185 SER A CA 1
ATOM 1455 C C . SER A 1 185 ? 12.195 -5.326 -13.610 1.00 91.75 185 SER A C 1
ATOM 1457 O O . SER A 1 185 ? 13.056 -5.968 -14.217 1.00 91.75 185 SER A O 1
ATOM 1459 N N . CYS A 1 186 ? 11.049 -4.976 -14.196 1.00 88.00 186 CYS A N 1
ATOM 1460 C CA . CYS A 1 186 ? 10.702 -5.379 -15.552 1.00 88.00 186 CYS A CA 1
ATOM 1461 C C . CYS A 1 186 ? 11.641 -4.764 -16.605 1.00 88.00 186 CYS A C 1
ATOM 1463 O O . CYS A 1 186 ? 11.828 -3.541 -16.679 1.00 88.00 186 CYS A O 1
ATOM 1465 N N . LYS A 1 187 ? 12.184 -5.632 -17.473 1.00 89.62 187 LYS A N 1
ATOM 1466 C CA . LYS A 1 187 ? 13.165 -5.290 -18.523 1.00 89.62 187 LYS A CA 1
ATOM 1467 C C . LYS A 1 187 ? 12.551 -4.651 -19.778 1.00 89.62 187 LYS A C 1
ATOM 1469 O O . LYS A 1 187 ? 13.290 -4.194 -20.646 1.00 89.62 187 LYS A O 1
ATOM 1474 N N . TRP A 1 188 ? 11.223 -4.613 -19.907 1.00 87.38 188 TRP A N 1
ATOM 1475 C CA . TRP A 1 188 ? 10.563 -4.056 -21.092 1.00 87.38 188 TRP A CA 1
ATOM 1476 C C . TRP A 1 188 ? 10.580 -2.523 -21.137 1.00 87.38 188 TRP A C 1
ATOM 1478 O O . TRP A 1 188 ? 10.763 -1.828 -20.134 1.00 87.38 188 TRP A O 1
ATOM 1488 N N . ALA A 1 189 ? 10.299 -1.980 -22.325 1.00 89.69 189 ALA A N 1
ATOM 1489 C CA . ALA A 1 189 ? 10.111 -0.550 -22.524 1.00 89.69 189 ALA A CA 1
ATOM 1490 C C . ALA A 1 189 ? 8.893 -0.035 -21.730 1.00 89.69 189 ALA A C 1
ATOM 1492 O O . ALA A 1 189 ? 7.730 -0.258 -22.088 1.00 89.69 189 ALA A O 1
ATOM 1493 N N . LYS A 1 190 ? 9.171 0.677 -20.634 1.00 90.12 190 LYS A N 1
ATOM 1494 C CA . LYS A 1 190 ? 8.157 1.289 -19.765 1.00 90.12 190 LYS A CA 1
ATOM 1495 C C . LYS A 1 190 ? 7.389 2.375 -20.533 1.00 90.12 190 LYS A C 1
ATOM 1497 O O . LYS A 1 190 ? 8.007 3.237 -21.152 1.00 90.12 190 LYS A O 1
ATOM 1502 N N . SER A 1 191 ? 6.060 2.369 -20.492 1.00 90.75 191 SER A N 1
ATOM 1503 C CA . SER A 1 191 ? 5.181 3.387 -21.085 1.00 90.75 191 SER A CA 1
ATOM 1504 C C . SER A 1 191 ? 5.318 4.734 -20.372 1.00 90.75 191 SER A C 1
ATOM 1506 O O . SER A 1 191 ? 5.833 4.820 -19.258 1.00 90.75 191 SER A O 1
ATOM 1508 N N . ALA A 1 192 ? 4.808 5.811 -20.981 1.00 91.75 192 ALA A N 1
ATOM 1509 C CA . ALA A 1 192 ? 4.777 7.125 -20.335 1.00 91.75 192 ALA A CA 1
ATOM 1510 C C . ALA A 1 192 ? 4.042 7.099 -18.979 1.00 91.75 192 ALA A C 1
ATOM 1512 O O . ALA A 1 192 ? 4.516 7.707 -18.020 1.00 91.75 192 ALA A O 1
ATOM 1513 N N . LYS A 1 193 ? 2.941 6.338 -18.881 1.00 90.62 193 LYS A N 1
ATOM 1514 C CA . LYS A 1 193 ? 2.178 6.162 -17.636 1.00 90.62 193 LYS A CA 1
ATOM 1515 C C . LYS A 1 193 ? 2.981 5.410 -16.571 1.00 90.62 193 LYS A C 1
ATOM 1517 O O . LYS A 1 193 ? 3.023 5.865 -15.435 1.00 90.62 193 LYS A O 1
ATOM 1522 N N . GLU A 1 194 ? 3.669 4.325 -16.934 1.00 91.62 194 GLU A N 1
ATOM 1523 C CA . GLU A 1 194 ? 4.539 3.565 -16.014 1.00 91.62 194 GLU A CA 1
ATOM 1524 C C . GLU A 1 194 ? 5.703 4.420 -15.508 1.00 91.62 194 GLU A C 1
ATOM 1526 O O . GLU A 1 194 ? 5.978 4.459 -14.313 1.00 91.62 194 GLU A O 1
ATOM 1531 N N . ARG A 1 195 ? 6.353 5.183 -16.395 1.00 92.81 195 ARG A N 1
ATOM 1532 C CA . ARG A 1 195 ? 7.425 6.108 -15.998 1.00 92.81 195 ARG A CA 1
ATOM 1533 C C . ARG A 1 195 ? 6.918 7.184 -15.043 1.00 92.81 195 ARG A C 1
ATOM 1535 O O . ARG A 1 195 ? 7.575 7.475 -14.047 1.00 92.81 195 ARG A O 1
ATOM 1542 N N . GLN A 1 196 ? 5.747 7.760 -15.320 1.00 92.56 196 GLN A N 1
ATOM 1543 C CA . GLN A 1 196 ? 5.128 8.753 -14.443 1.00 92.56 196 GLN A CA 1
ATOM 1544 C C . GLN A 1 196 ? 4.748 8.151 -13.086 1.00 92.56 196 GLN A C 1
ATOM 1546 O O . GLN A 1 196 ? 4.944 8.802 -12.059 1.00 92.56 196 GLN A O 1
ATOM 1551 N N . TYR A 1 197 ? 4.232 6.921 -13.079 1.00 93.81 197 TYR A N 1
ATOM 1552 C CA . TYR A 1 197 ? 3.928 6.167 -11.870 1.00 93.81 197 TYR A CA 1
ATOM 1553 C C . TYR A 1 197 ? 5.186 5.973 -11.015 1.00 93.81 197 TYR A C 1
ATOM 1555 O O . TYR A 1 197 ? 5.232 6.464 -9.886 1.00 93.81 197 TYR A O 1
ATOM 1563 N N . LEU A 1 198 ? 6.244 5.382 -11.582 1.00 94.38 198 LEU A N 1
ATOM 1564 C CA . LEU A 1 198 ? 7.514 5.170 -10.886 1.00 94.38 198 LEU A CA 1
ATOM 1565 C C . LEU A 1 198 ? 8.087 6.490 -10.364 1.00 94.38 198 LEU A C 1
ATOM 1567 O O . LEU A 1 198 ? 8.424 6.599 -9.193 1.00 94.38 198 LEU A O 1
ATOM 1571 N N . MET A 1 199 ? 8.123 7.538 -11.187 1.00 93.38 199 MET A N 1
ATOM 1572 C CA . MET A 1 199 ? 8.639 8.847 -10.777 1.00 93.38 199 MET A CA 1
ATOM 1573 C C . MET A 1 199 ? 7.852 9.460 -9.605 1.00 93.38 199 MET A C 1
ATOM 1575 O O . MET A 1 199 ? 8.428 10.150 -8.763 1.00 93.38 199 MET A O 1
ATOM 1579 N N . ARG A 1 200 ? 6.531 9.258 -9.548 1.00 93.88 200 ARG A N 1
ATOM 1580 C CA . ARG A 1 200 ? 5.695 9.767 -8.450 1.00 93.88 200 ARG A CA 1
ATOM 1581 C C . ARG A 1 200 ? 5.881 8.968 -7.164 1.00 93.88 200 ARG A C 1
ATOM 1583 O O . ARG A 1 200 ? 5.847 9.568 -6.098 1.00 93.88 200 ARG A O 1
ATOM 1590 N N . ARG A 1 201 ? 6.057 7.649 -7.265 1.00 95.38 201 ARG A N 1
ATOM 1591 C CA . ARG A 1 201 ? 6.138 6.719 -6.127 1.00 95.38 201 ARG A CA 1
ATOM 1592 C C . ARG A 1 201 ? 7.544 6.514 -5.577 1.00 95.38 201 ARG A C 1
ATOM 1594 O O . ARG A 1 201 ? 7.684 6.161 -4.410 1.00 95.38 201 ARG A O 1
ATOM 1601 N N . ARG A 1 202 ? 8.567 6.767 -6.395 1.00 95.88 202 ARG A N 1
ATOM 1602 C CA . ARG A 1 202 ? 9.975 6.532 -6.063 1.00 95.88 202 ARG A CA 1
ATOM 1603 C C . ARG A 1 202 ? 10.392 7.131 -4.715 1.00 95.88 202 ARG A C 1
ATOM 1605 O O . ARG A 1 202 ? 10.965 6.369 -3.952 1.00 95.88 202 ARG A O 1
ATOM 1612 N N . PRO A 1 203 ? 10.048 8.384 -4.348 1.00 95.69 203 PRO A N 1
ATOM 1613 C CA . PRO A 1 203 ? 10.439 8.938 -3.046 1.00 95.69 203 PRO A CA 1
ATOM 1614 C C . PRO A 1 203 ? 9.941 8.113 -1.852 1.00 95.69 203 PRO A C 1
ATOM 1616 O O . PRO A 1 203 ? 10.676 7.901 -0.898 1.00 95.69 203 PRO A O 1
ATOM 1619 N N . THR A 1 204 ? 8.711 7.590 -1.918 1.00 96.50 204 THR A N 1
ATOM 1620 C CA . THR A 1 204 ? 8.151 6.723 -0.867 1.00 96.50 204 THR A CA 1
ATOM 1621 C C . THR A 1 204 ? 8.918 5.413 -0.746 1.00 96.50 204 THR A C 1
ATOM 1623 O O . THR A 1 204 ? 9.199 4.961 0.357 1.00 96.50 204 THR A O 1
ATOM 1626 N N . VAL A 1 205 ? 9.257 4.793 -1.876 1.00 96.25 205 VAL A N 1
ATOM 1627 C CA . VAL A 1 205 ? 9.958 3.504 -1.879 1.00 96.25 205 VAL A CA 1
ATOM 1628 C C . VAL A 1 205 ? 11.435 3.675 -1.517 1.00 96.25 205 VAL A C 1
ATOM 1630 O O . VAL A 1 205 ? 11.976 2.857 -0.780 1.00 96.25 205 VAL A O 1
ATOM 1633 N N . GLU A 1 206 ? 12.088 4.742 -1.979 1.00 95.62 206 GLU A N 1
ATOM 1634 C CA . GLU A 1 206 ? 13.471 5.071 -1.611 1.00 95.62 206 GLU A CA 1
ATOM 1635 C C . GLU A 1 206 ? 13.603 5.375 -0.123 1.00 95.62 206 GLU A C 1
ATOM 1637 O O . GLU A 1 206 ? 14.524 4.858 0.503 1.00 95.62 206 GLU A O 1
ATOM 1642 N N . TYR A 1 207 ? 12.649 6.102 0.462 1.00 96.38 207 TYR A N 1
ATOM 1643 C CA . TYR A 1 207 ? 12.573 6.278 1.908 1.00 96.38 207 TYR A CA 1
ATOM 1644 C C . TYR A 1 207 ? 12.619 4.935 2.651 1.00 96.38 207 TYR A C 1
ATOM 1646 O O . TYR A 1 207 ? 13.501 4.702 3.472 1.00 96.38 207 TYR A O 1
ATOM 1654 N N . LEU A 1 208 ? 11.735 4.003 2.291 1.00 95.69 208 LEU A N 1
AT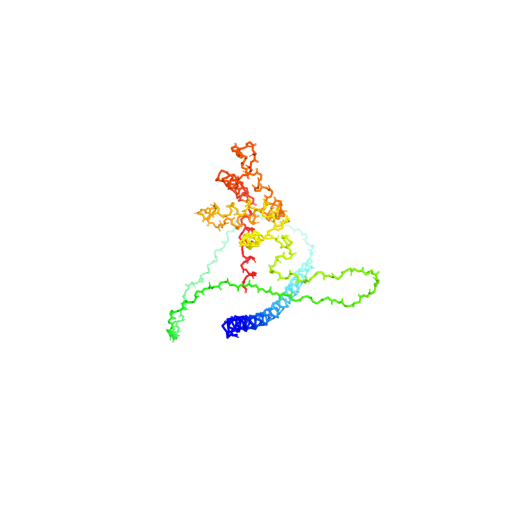OM 1655 C CA . LEU A 1 208 ? 11.664 2.689 2.936 1.00 95.69 208 LEU A CA 1
ATOM 1656 C C . LEU A 1 208 ? 12.910 1.826 2.684 1.00 95.69 208 LEU A C 1
ATOM 1658 O O . LEU A 1 208 ? 13.273 1.012 3.529 1.00 95.69 208 LEU A O 1
ATOM 1662 N N . ARG A 1 209 ? 13.586 2.000 1.541 1.00 94.62 209 ARG A N 1
ATOM 1663 C CA . ARG A 1 209 ? 14.863 1.330 1.248 1.00 94.62 209 ARG A CA 1
ATOM 1664 C C . ARG A 1 209 ? 16.003 1.873 2.116 1.00 94.62 209 ARG A C 1
ATOM 1666 O O . ARG A 1 209 ? 16.819 1.076 2.567 1.00 94.62 209 ARG A O 1
ATOM 1673 N N . LEU A 1 210 ? 16.047 3.186 2.352 1.00 92.81 210 LEU A N 1
ATOM 1674 C CA . LEU A 1 210 ? 17.052 3.837 3.203 1.00 92.81 210 LEU A CA 1
ATOM 1675 C C . LEU A 1 210 ? 16.823 3.569 4.697 1.00 92.81 210 LEU A C 1
ATOM 1677 O O . LEU A 1 210 ? 17.781 3.534 5.460 1.00 92.81 210 LEU A O 1
ATOM 1681 N N . SER A 1 211 ? 15.580 3.339 5.118 1.00 89.81 211 SER A N 1
ATOM 1682 C CA . SER A 1 211 ? 15.229 3.105 6.526 1.00 89.81 211 SER A CA 1
ATOM 1683 C C . SER A 1 211 ? 15.326 1.640 6.977 1.00 89.81 211 SER A C 1
ATOM 1685 O O . SER A 1 211 ? 14.797 1.289 8.026 1.00 89.81 211 SER A O 1
ATOM 1687 N N . LYS A 1 212 ? 15.992 0.761 6.215 1.00 84.25 212 LYS A N 1
ATOM 1688 C CA . LYS A 1 212 ? 16.124 -0.667 6.566 1.00 84.25 212 LYS A CA 1
ATOM 1689 C C . LYS A 1 212 ? 16.981 -0.941 7.811 1.00 84.25 212 LYS A C 1
ATOM 1691 O O . LYS A 1 212 ? 16.928 -2.053 8.322 1.00 84.25 212 LYS A O 1
ATOM 1696 N N . SER A 1 213 ? 17.788 0.018 8.263 1.00 72.19 213 SER A N 1
ATOM 1697 C CA . SER A 1 213 ? 18.829 -0.217 9.271 1.00 72.19 213 SER A CA 1
ATOM 1698 C C . SER A 1 213 ? 18.428 0.103 10.710 1.00 72.19 213 SER A C 1
ATOM 1700 O O . SER A 1 213 ? 19.039 -0.444 11.619 1.00 72.19 213 SER A O 1
ATOM 1702 N N . GLU A 1 214 ? 17.440 0.971 10.944 1.00 84.31 214 GLU A N 1
ATOM 1703 C CA . GLU A 1 214 ? 17.115 1.417 12.303 1.00 84.31 214 GLU A CA 1
ATOM 1704 C C . GLU A 1 214 ? 15.638 1.832 12.421 1.00 84.31 214 GLU A C 1
ATOM 1706 O O . GLU A 1 214 ? 15.214 2.767 11.734 1.00 84.31 214 GLU A O 1
ATOM 1711 N N . PRO A 1 215 ? 14.832 1.142 13.249 1.00 86.50 215 PRO A N 1
ATOM 1712 C CA . PRO A 1 215 ? 13.440 1.511 13.463 1.00 86.50 215 PRO A CA 1
ATOM 1713 C C . PRO A 1 215 ? 13.340 2.770 14.334 1.00 86.50 215 PRO A C 1
ATOM 1715 O O . PRO A 1 215 ? 13.985 2.869 15.376 1.00 86.50 215 PRO A O 1
ATOM 1718 N N . LEU A 1 216 ? 12.474 3.715 13.953 1.00 88.38 216 LEU A N 1
ATOM 1719 C CA . LEU A 1 216 ? 12.239 4.935 14.745 1.00 88.38 216 LEU A CA 1
ATOM 1720 C C . LEU A 1 216 ? 11.576 4.672 16.103 1.00 88.38 216 LEU A C 1
ATOM 1722 O O . LEU A 1 216 ? 11.727 5.466 17.029 1.00 88.38 216 LEU A O 1
ATOM 1726 N N . ALA A 1 217 ? 10.823 3.580 16.219 1.00 85.56 217 ALA A N 1
ATOM 1727 C CA . ALA A 1 217 ? 10.176 3.156 17.450 1.00 85.56 217 ALA A CA 1
ATOM 1728 C C . ALA A 1 217 ? 10.410 1.659 17.642 1.00 85.56 217 ALA A C 1
ATOM 1730 O O . ALA A 1 217 ? 10.210 0.886 16.707 1.00 85.56 217 ALA A O 1
ATOM 1731 N N . LYS A 1 218 ? 10.776 1.243 18.863 1.00 84.06 218 LYS A N 1
ATOM 1732 C CA . LYS A 1 218 ? 11.088 -0.163 19.194 1.00 84.06 218 LYS A CA 1
ATOM 1733 C C . LYS A 1 218 ? 10.006 -1.150 18.751 1.00 84.06 218 LYS A C 1
ATOM 1735 O O . LYS A 1 218 ? 10.315 -2.292 18.441 1.00 84.06 218 LYS A O 1
ATOM 1740 N N . GLU A 1 219 ? 8.750 -0.712 18.729 1.00 82.25 219 GLU A N 1
ATOM 1741 C CA . GLU A 1 219 ? 7.617 -1.570 18.402 1.00 82.25 219 GLU A CA 1
ATOM 1742 C C . GLU A 1 219 ? 7.235 -1.550 16.911 1.00 82.25 219 GLU A C 1
ATOM 1744 O O . GLU A 1 219 ? 6.513 -2.444 16.481 1.00 82.25 219 GLU A O 1
ATOM 1749 N N . PHE A 1 220 ? 7.650 -0.564 16.104 1.00 83.31 220 PHE A N 1
ATOM 1750 C CA . PHE A 1 220 ? 7.118 -0.370 14.745 1.00 83.31 220 PHE A CA 1
ATOM 1751 C C . PHE A 1 220 ? 8.214 -0.379 13.685 1.00 83.31 220 PHE A C 1
ATOM 1753 O O . PHE A 1 220 ? 9.131 0.441 13.709 1.00 83.31 220 PHE A O 1
ATOM 1760 N N . GLY A 1 221 ? 8.060 -1.262 12.695 1.00 90.81 221 GLY A N 1
ATOM 1761 C CA . GLY A 1 221 ? 8.832 -1.175 11.464 1.00 90.81 221 GLY A CA 1
ATOM 1762 C C . GLY A 1 221 ? 8.477 0.093 10.685 1.00 90.81 221 GLY A C 1
ATOM 1763 O O . GLY A 1 221 ? 7.366 0.619 10.789 1.00 90.81 221 GLY A O 1
ATOM 1764 N N . GLN A 1 222 ? 9.404 0.577 9.856 1.00 93.12 222 GLN A N 1
ATOM 1765 C CA . GLN A 1 222 ? 9.193 1.818 9.104 1.00 93.12 222 GLN A CA 1
ATOM 1766 C C . GLN A 1 222 ? 7.992 1.755 8.154 1.00 93.12 222 GLN A C 1
ATOM 1768 O O . GLN A 1 222 ? 7.298 2.748 7.944 1.00 93.12 222 GLN A O 1
ATOM 1773 N N . VAL A 1 223 ? 7.746 0.572 7.585 1.00 94.19 223 VAL A N 1
ATOM 1774 C CA . VAL A 1 223 ? 6.593 0.310 6.720 1.00 94.19 223 VAL A CA 1
ATOM 1775 C C . VAL A 1 223 ? 5.292 0.472 7.503 1.00 94.19 223 VAL A C 1
ATOM 1777 O O . VAL A 1 223 ? 4.384 1.149 7.026 1.00 94.19 223 VAL A O 1
ATOM 1780 N N . ASP A 1 224 ? 5.220 -0.091 8.710 1.00 91.62 224 ASP A N 1
ATOM 1781 C CA . ASP A 1 224 ? 4.032 -0.016 9.565 1.00 91.62 224 ASP A CA 1
ATOM 1782 C C . ASP A 1 224 ? 3.787 1.403 10.053 1.00 91.62 224 ASP A C 1
ATOM 1784 O O . ASP A 1 224 ? 2.658 1.882 10.018 1.00 91.62 224 ASP A O 1
ATOM 1788 N N . LEU A 1 225 ? 4.848 2.098 10.461 1.00 93.00 225 LEU A N 1
ATOM 1789 C CA . LEU A 1 225 ? 4.751 3.473 10.927 1.00 93.00 225 LEU A CA 1
ATOM 1790 C C . LEU A 1 225 ? 4.271 4.411 9.814 1.00 93.00 225 LEU A C 1
ATOM 1792 O O . LEU A 1 225 ? 3.439 5.287 10.051 1.00 93.00 225 LEU A O 1
ATOM 1796 N N . LEU A 1 226 ? 4.754 4.206 8.588 1.00 95.50 226 LEU A N 1
ATOM 1797 C CA . LEU A 1 226 ? 4.332 4.996 7.440 1.00 95.50 226 LEU A CA 1
ATOM 1798 C C . LEU A 1 226 ? 2.898 4.668 7.000 1.00 95.50 226 LEU A C 1
ATOM 1800 O O . LEU A 1 226 ? 2.148 5.573 6.630 1.00 95.50 226 LEU A O 1
ATOM 1804 N N . GLU A 1 227 ? 2.513 3.391 7.048 1.00 94.81 227 GLU A N 1
ATOM 1805 C CA . GLU A 1 227 ? 1.143 2.936 6.788 1.00 94.81 227 GLU A CA 1
ATOM 1806 C C . GLU A 1 227 ? 0.163 3.558 7.783 1.00 94.81 227 GLU A C 1
ATOM 1808 O O . GLU A 1 227 ? -0.862 4.113 7.392 1.00 94.81 227 GLU A O 1
ATOM 1813 N N . LEU A 1 228 ? 0.522 3.518 9.060 1.00 92.44 228 LEU A N 1
ATOM 1814 C CA . LEU A 1 228 ? -0.247 4.083 10.152 1.00 92.44 228 LEU A CA 1
ATOM 1815 C C . LEU A 1 228 ? -0.366 5.606 10.043 1.00 92.44 228 LEU A C 1
ATOM 1817 O O . LEU A 1 228 ? -1.463 6.143 10.181 1.00 92.44 228 LEU A O 1
ATOM 1821 N N . TYR A 1 229 ? 0.741 6.302 9.767 1.00 95.06 229 TYR A N 1
ATOM 1822 C CA . TYR A 1 229 ? 0.723 7.742 9.510 1.00 95.06 229 TYR A CA 1
ATOM 1823 C C . TYR A 1 229 ? -0.254 8.071 8.382 1.00 95.06 229 TYR A C 1
ATOM 1825 O O . TYR A 1 229 ? -1.103 8.949 8.521 1.00 95.06 229 TYR A O 1
ATOM 1833 N N . ARG A 1 230 ? -0.172 7.339 7.267 1.00 96.31 230 ARG A N 1
ATOM 1834 C CA . ARG A 1 230 ? -1.063 7.541 6.126 1.00 96.31 230 ARG A CA 1
ATOM 1835 C C . ARG A 1 230 ? -2.527 7.327 6.507 1.00 96.31 230 ARG A C 1
ATOM 1837 O O . ARG A 1 230 ? -3.356 8.161 6.153 1.00 96.31 230 ARG A O 1
ATOM 1844 N N . ASP A 1 231 ? -2.831 6.225 7.186 1.00 93.62 231 ASP A N 1
ATOM 1845 C CA . ASP A 1 231 ? -4.187 5.863 7.600 1.00 93.62 231 ASP A CA 1
ATOM 1846 C C . ASP A 1 231 ? -4.799 6.914 8.536 1.00 93.62 231 ASP A C 1
ATOM 1848 O O . ASP A 1 231 ? -5.855 7.471 8.241 1.00 93.62 231 ASP A O 1
ATOM 1852 N N . LYS A 1 232 ? -4.073 7.307 9.592 1.00 92.56 232 LYS A N 1
ATOM 1853 C CA . LYS A 1 232 ? -4.529 8.329 10.549 1.00 92.56 232 LYS A CA 1
ATOM 1854 C C . LYS A 1 232 ? -4.689 9.714 9.937 1.00 92.56 232 LYS A C 1
ATOM 1856 O O . LYS A 1 232 ? -5.538 10.479 10.379 1.00 92.56 232 LYS A O 1
ATOM 1861 N N . GLN A 1 233 ? -3.893 10.038 8.924 1.00 94.88 233 GLN A N 1
ATOM 1862 C CA . GLN A 1 233 ? -4.009 11.296 8.189 1.00 94.88 233 GLN A CA 1
ATOM 1863 C C . GLN A 1 233 ? -5.037 11.225 7.043 1.00 94.88 233 GLN A C 1
ATOM 1865 O O . GLN A 1 233 ? -5.212 12.209 6.327 1.00 94.88 233 GLN A O 1
ATOM 1870 N N . GLY A 1 234 ? -5.694 10.076 6.824 1.00 94.81 234 GLY A N 1
ATOM 1871 C CA . GLY A 1 234 ? -6.664 9.888 5.741 1.00 94.81 234 GLY A CA 1
ATOM 1872 C C . GLY A 1 234 ? -6.063 10.089 4.346 1.00 94.81 234 GLY A C 1
ATOM 1873 O O . GLY A 1 234 ? -6.753 10.516 3.418 1.00 94.81 234 GLY A O 1
ATOM 1874 N N . LEU A 1 235 ? -4.760 9.841 4.182 1.00 95.94 235 LEU A N 1
ATOM 1875 C CA . LEU A 1 235 ? -4.064 10.108 2.928 1.00 95.94 235 LEU A CA 1
ATOM 1876 C C . LEU A 1 235 ? -4.274 8.955 1.946 1.00 95.94 235 LEU A C 1
ATOM 1878 O O . LEU A 1 235 ? -3.994 7.792 2.227 1.00 95.94 235 LEU A O 1
ATOM 1882 N N . THR A 1 236 ? -4.652 9.278 0.713 1.00 95.38 236 THR A N 1
ATOM 1883 C CA . THR A 1 236 ? -4.469 8.338 -0.396 1.00 95.38 236 THR A CA 1
ATOM 1884 C C . THR A 1 236 ? -2.980 8.065 -0.591 1.00 95.38 236 THR A C 1
ATOM 1886 O O . THR A 1 236 ? -2.132 8.922 -0.315 1.00 95.38 236 THR A O 1
ATOM 1889 N N . MET A 1 237 ? -2.636 6.922 -1.192 1.00 94.69 237 MET A N 1
ATOM 1890 C CA . MET A 1 237 ? -1.241 6.651 -1.540 1.00 94.69 237 MET A CA 1
ATOM 1891 C C . MET A 1 237 ? -0.635 7.800 -2.348 1.00 94.69 237 MET A C 1
ATOM 1893 O O . MET A 1 237 ? 0.515 8.174 -2.141 1.00 94.69 237 MET A O 1
ATOM 1897 N N . THR A 1 238 ? -1.375 8.390 -3.296 1.00 93.56 238 THR A N 1
ATOM 1898 C CA . THR A 1 238 ? -0.912 9.528 -4.124 1.00 93.56 238 THR A CA 1
ATOM 1899 C C . THR A 1 238 ? -0.559 10.754 -3.294 1.00 93.56 238 THR A C 1
ATOM 1901 O O . THR A 1 238 ? 0.486 11.365 -3.535 1.00 93.56 238 THR A O 1
ATOM 1904 N N . GLN A 1 239 ? -1.381 11.088 -2.302 1.00 96.19 239 GLN A N 1
ATOM 1905 C CA . GLN A 1 239 ? -1.096 12.182 -1.378 1.00 96.19 239 GLN A CA 1
ATOM 1906 C C . GLN A 1 239 ? 0.121 11.866 -0.506 1.00 96.19 239 GLN A C 1
ATOM 1908 O O . GLN A 1 239 ? 1.002 12.715 -0.401 1.00 96.19 239 GLN A O 1
ATOM 1913 N N . LEU A 1 240 ? 0.241 10.638 0.013 1.00 96.81 240 LEU A N 1
ATOM 1914 C CA . LEU A 1 240 ? 1.413 10.208 0.782 1.00 96.81 240 LEU A CA 1
ATOM 1915 C C . LEU A 1 240 ? 2.711 10.366 -0.020 1.00 96.81 240 LEU A C 1
ATOM 1917 O O . LEU A 1 240 ? 3.654 11.001 0.446 1.00 96.81 240 LEU A O 1
ATOM 1921 N N . SER A 1 241 ? 2.759 9.856 -1.255 1.00 95.88 241 SER A N 1
ATOM 1922 C CA . SER A 1 241 ? 3.955 10.006 -2.094 1.00 95.88 241 SER A CA 1
ATOM 1923 C C . SER A 1 241 ? 4.257 11.460 -2.435 1.00 95.88 241 SER A C 1
ATOM 1925 O O . SER A 1 241 ? 5.423 11.839 -2.501 1.00 95.88 241 SER A O 1
ATOM 1927 N N . THR A 1 242 ? 3.229 12.290 -2.610 1.00 95.94 242 THR A N 1
ATOM 1928 C CA . THR A 1 242 ? 3.407 13.731 -2.840 1.00 95.94 242 THR A CA 1
ATOM 1929 C C . THR A 1 242 ? 3.970 14.426 -1.599 1.00 95.94 242 THR A C 1
ATOM 1931 O O . THR A 1 242 ? 4.884 15.239 -1.728 1.00 95.94 242 THR A O 1
ATOM 1934 N N . LYS A 1 243 ? 3.492 14.062 -0.403 1.00 97.19 243 LYS A N 1
ATOM 1935 C CA . LYS A 1 243 ? 4.000 14.564 0.877 1.00 97.19 243 LYS A CA 1
ATOM 1936 C C . LYS A 1 243 ? 5.461 14.166 1.081 1.00 97.19 243 LYS A C 1
ATOM 1938 O O . LYS A 1 243 ? 6.285 15.039 1.314 1.00 97.19 243 LYS A O 1
ATOM 1943 N N . ILE A 1 244 ? 5.813 12.896 0.881 1.00 96.81 244 ILE A N 1
ATOM 1944 C CA . ILE A 1 244 ? 7.204 12.423 1.003 1.00 96.81 244 ILE A CA 1
ATOM 1945 C C . ILE A 1 244 ? 8.111 13.121 -0.018 1.00 96.81 244 ILE A C 1
ATOM 1947 O O . ILE A 1 244 ? 9.192 13.597 0.316 1.00 96.81 244 ILE A O 1
ATOM 1951 N N . LYS A 1 245 ? 7.643 13.262 -1.262 1.00 95.50 245 LYS A N 1
ATOM 1952 C CA . LYS A 1 245 ? 8.367 13.979 -2.319 1.00 95.50 245 LYS A CA 1
ATOM 1953 C C . LYS A 1 245 ? 8.609 15.458 -1.993 1.00 95.50 245 LYS A C 1
ATOM 1955 O O . LYS A 1 245 ? 9.551 16.041 -2.520 1.00 95.50 245 LYS A O 1
ATOM 1960 N N . SER A 1 246 ? 7.771 16.080 -1.162 1.00 95.94 246 SER A N 1
ATOM 1961 C CA . SER A 1 246 ? 7.956 17.479 -0.755 1.00 95.94 246 SER A CA 1
ATOM 1962 C C . SER A 1 246 ? 9.202 17.693 0.110 1.00 95.94 246 SER A C 1
ATOM 1964 O O . SER A 1 246 ? 9.723 18.801 0.136 1.00 95.94 246 SER A O 1
ATOM 1966 N N . PHE A 1 247 ? 9.724 16.628 0.727 1.00 96.25 247 PHE A N 1
ATOM 1967 C CA . PHE A 1 247 ? 10.974 16.661 1.489 1.00 96.25 247 PHE A CA 1
ATOM 1968 C C . PHE A 1 247 ? 12.223 16.434 0.632 1.00 96.25 247 PHE A C 1
ATOM 1970 O O . PHE A 1 247 ? 13.326 16.546 1.154 1.00 96.25 247 PHE A O 1
ATOM 1977 N N . SER A 1 248 ? 12.066 16.107 -0.658 1.00 93.75 248 SER A N 1
ATOM 1978 C CA . SER A 1 248 ? 13.200 15.890 -1.559 1.00 93.75 248 SER A CA 1
ATOM 1979 C C . SER A 1 248 ? 13.941 17.192 -1.834 1.00 93.75 248 SER A C 1
ATOM 1981 O O . SER A 1 248 ? 13.333 18.163 -2.290 1.00 93.75 248 SER A O 1
ATOM 1983 N N . ASP A 1 249 ? 15.254 17.178 -1.638 1.00 90.81 249 ASP A N 1
ATOM 1984 C CA . ASP A 1 249 ? 16.088 18.344 -1.905 1.00 90.81 249 ASP A CA 1
ATOM 1985 C C . ASP A 1 249 ? 16.262 18.575 -3.410 1.00 90.81 249 ASP A C 1
ATOM 1987 O O . ASP A 1 249 ? 16.366 17.644 -4.220 1.00 90.81 249 ASP A O 1
ATOM 1991 N N . GLU A 1 250 ? 16.298 19.848 -3.799 1.00 90.50 250 GLU A N 1
ATOM 1992 C CA . GLU A 1 250 ? 16.674 20.246 -5.149 1.00 90.50 250 GLU A CA 1
ATOM 1993 C C . GLU A 1 250 ? 18.193 20.271 -5.260 1.00 90.50 250 GLU A C 1
ATOM 1995 O O . GLU A 1 250 ? 18.871 21.056 -4.607 1.00 90.50 250 GLU A O 1
ATOM 2000 N N . THR A 1 251 ? 18.722 19.408 -6.121 1.00 86.06 251 THR A N 1
ATOM 2001 C CA . THR A 1 251 ? 20.137 19.408 -6.490 1.00 86.06 251 THR A CA 1
ATOM 2002 C C . THR A 1 251 ? 20.279 19.961 -7.900 1.00 86.06 251 THR A C 1
ATOM 2004 O O . THR A 1 251 ? 19.541 19.579 -8.818 1.00 86.06 251 THR A O 1
ATOM 2007 N N . GLU A 1 252 ? 21.205 20.895 -8.079 1.00 86.75 252 GLU A N 1
ATOM 2008 C CA . GLU A 1 252 ? 21.545 21.420 -9.393 1.00 86.75 252 GLU A CA 1
ATOM 2009 C C . GLU A 1 252 ? 22.556 20.477 -10.046 1.00 86.75 252 GLU A C 1
ATOM 2011 O O . GLU A 1 252 ? 23.618 20.187 -9.498 1.00 86.75 252 GLU A O 1
ATOM 2016 N N . THR A 1 253 ? 22.192 19.910 -11.195 1.00 84.06 253 THR A N 1
ATOM 2017 C CA . THR A 1 253 ? 23.129 19.077 -11.960 1.00 84.06 253 THR A CA 1
ATOM 2018 C C . THR A 1 253 ? 24.111 19.961 -12.725 1.00 84.06 253 THR A C 1
ATOM 2020 O O . THR A 1 253 ? 23.783 21.099 -13.050 1.00 84.06 253 THR A O 1
ATOM 2023 N N . ALA A 1 254 ? 25.274 19.421 -13.105 1.00 81.81 254 ALA A N 1
ATOM 2024 C CA . ALA A 1 254 ? 26.321 20.139 -13.849 1.00 81.81 254 ALA A CA 1
ATOM 2025 C C . ALA A 1 254 ? 25.858 20.796 -15.175 1.00 81.81 254 ALA A C 1
ATOM 2027 O O . ALA A 1 254 ? 26.586 21.591 -15.753 1.00 81.81 254 ALA A O 1
ATOM 2028 N N . GLY A 1 255 ? 24.647 20.491 -15.658 1.00 89.06 255 GLY A N 1
ATOM 2029 C CA . GLY A 1 255 ? 24.013 21.147 -16.807 1.00 89.06 255 GLY A CA 1
ATOM 2030 C C . GLY A 1 255 ? 22.920 22.166 -16.450 1.00 89.06 255 GLY A C 1
ATOM 2031 O O . GLY A 1 255 ? 22.024 22.369 -17.267 1.00 89.06 255 GLY A O 1
ATOM 2032 N N . GLY A 1 256 ? 22.891 22.704 -15.224 1.00 90.38 256 GLY A N 1
ATOM 2033 C CA . GLY A 1 256 ? 21.898 23.689 -14.755 1.00 90.38 256 GLY A CA 1
ATOM 2034 C C . GLY A 1 256 ? 20.467 23.149 -14.615 1.00 90.38 256 GLY A C 1
ATOM 2035 O O . GLY A 1 256 ? 19.533 23.872 -14.270 1.00 90.38 256 GLY A O 1
ATOM 2036 N N . ARG A 1 257 ? 20.242 21.855 -14.883 1.00 86.94 257 ARG A N 1
ATOM 2037 C CA . ARG A 1 257 ? 18.932 21.229 -14.680 1.00 86.94 257 ARG A CA 1
ATOM 2038 C C . ARG A 1 257 ? 18.769 20.884 -13.208 1.00 86.94 257 ARG A C 1
ATOM 2040 O O . ARG A 1 257 ? 19.483 20.023 -12.689 1.00 86.94 257 ARG A O 1
ATOM 2047 N N . LYS A 1 258 ? 17.781 21.500 -12.566 1.00 87.69 258 LYS A N 1
ATOM 2048 C CA . LYS A 1 258 ? 17.354 21.138 -11.214 1.00 87.69 258 LYS A CA 1
ATOM 2049 C C . LYS A 1 258 ? 16.722 19.749 -11.225 1.00 87.69 258 LYS A C 1
ATOM 2051 O O . LYS A 1 258 ? 15.784 19.485 -11.982 1.00 87.69 258 LYS A O 1
ATOM 2056 N N . ARG A 1 259 ? 17.240 18.847 -10.394 1.00 85.25 259 ARG A N 1
ATOM 2057 C CA . ARG A 1 259 ? 16.654 17.527 -10.140 1.00 85.25 259 ARG A CA 1
ATOM 2058 C C . ARG A 1 259 ? 16.373 17.381 -8.655 1.00 85.25 259 ARG A C 1
ATOM 2060 O O . ARG A 1 259 ? 17.240 17.640 -7.826 1.00 85.25 259 ARG A O 1
ATOM 2067 N N . ARG A 1 260 ? 15.159 16.934 -8.333 1.00 87.19 260 ARG A N 1
ATOM 2068 C CA . ARG A 1 260 ? 14.818 16.507 -6.976 1.00 87.19 260 ARG A CA 1
ATOM 2069 C C . ARG A 1 260 ? 15.222 15.057 -6.807 1.00 87.19 260 ARG A C 1
ATOM 2071 O O . ARG A 1 260 ? 14.665 14.199 -7.492 1.00 87.19 260 ARG A O 1
ATOM 2078 N N . ASN A 1 261 ? 16.173 14.821 -5.918 1.00 88.75 261 ASN A N 1
ATOM 2079 C CA . ASN A 1 261 ? 16.630 13.488 -5.563 1.00 88.75 261 ASN A CA 1
ATOM 2080 C C . ASN A 1 261 ? 16.279 13.246 -4.096 1.00 88.75 261 ASN A C 1
ATOM 2082 O O . ASN A 1 261 ? 16.446 14.138 -3.267 1.00 88.75 261 ASN A O 1
ATOM 2086 N N . PHE A 1 262 ? 15.768 12.058 -3.786 1.00 91.88 262 PHE A N 1
ATOM 2087 C CA . PHE A 1 262 ? 15.563 11.663 -2.401 1.00 91.88 262 PHE A CA 1
ATOM 2088 C C . PHE A 1 262 ? 16.910 11.183 -1.847 1.00 91.88 262 PHE A C 1
ATOM 2090 O O . PHE A 1 262 ? 17.527 10.279 -2.405 1.00 91.88 262 PHE A O 1
ATOM 2097 N N . ASN A 1 263 ? 17.403 11.838 -0.801 1.00 93.50 263 ASN A N 1
ATOM 2098 C CA . ASN A 1 263 ? 18.718 11.590 -0.201 1.00 93.50 263 ASN A CA 1
ATOM 2099 C C . ASN A 1 263 ? 18.579 11.333 1.316 1.00 93.50 263 ASN A C 1
ATOM 2101 O O . ASN A 1 263 ? 17.466 11.264 1.842 1.00 93.50 263 ASN A O 1
ATOM 2105 N N . LEU A 1 264 ? 19.707 11.200 2.023 1.00 93.62 264 LEU A N 1
ATOM 2106 C CA . LEU A 1 264 ? 19.714 10.974 3.473 1.00 93.62 264 LEU A CA 1
ATOM 2107 C C . LEU A 1 264 ? 19.044 12.125 4.247 1.00 93.62 264 LEU A C 1
ATOM 2109 O O . LEU A 1 264 ? 18.227 11.873 5.123 1.00 93.62 264 LEU A O 1
ATOM 2113 N N . THR A 1 265 ? 19.281 13.374 3.850 1.00 94.50 265 THR A N 1
ATOM 2114 C CA . THR A 1 265 ? 18.638 14.558 4.446 1.00 94.50 265 THR A CA 1
ATOM 2115 C C . THR A 1 265 ? 17.118 14.563 4.237 1.00 94.50 265 THR A C 1
ATOM 2117 O O . THR A 1 265 ? 16.349 14.913 5.128 1.00 94.50 265 THR A O 1
ATOM 2120 N N . SER A 1 266 ? 16.648 14.118 3.069 1.00 95.56 266 SER A N 1
ATOM 2121 C CA . SER A 1 266 ? 15.220 13.942 2.780 1.00 95.56 266 SER A CA 1
ATOM 2122 C C . SER A 1 266 ? 14.610 12.861 3.675 1.00 95.56 266 SER A C 1
ATOM 2124 O O . SER A 1 266 ? 13.479 13.006 4.132 1.00 95.56 266 SER A O 1
ATOM 2126 N N . LYS A 1 267 ? 15.362 11.782 3.934 1.00 95.56 267 LYS A N 1
ATOM 2127 C CA . LYS A 1 267 ? 14.978 10.693 4.841 1.00 95.56 267 LYS A CA 1
ATOM 2128 C C . LYS A 1 267 ? 14.860 11.188 6.283 1.00 95.56 267 LYS A C 1
ATOM 2130 O O . LYS A 1 267 ? 13.838 10.919 6.899 1.00 95.56 267 LYS A O 1
ATOM 2135 N N . GLU A 1 268 ? 15.821 11.967 6.776 1.00 95.56 268 GLU A N 1
ATOM 2136 C CA . GLU A 1 268 ? 15.773 12.585 8.113 1.00 95.56 268 GLU A CA 1
ATOM 2137 C C . GLU A 1 268 ? 14.533 13.467 8.296 1.00 95.56 268 GLU A C 1
ATOM 2139 O O . GLU A 1 268 ? 13.811 13.310 9.272 1.00 95.56 268 GLU A O 1
ATOM 2144 N N . LYS A 1 269 ? 14.188 14.299 7.304 1.00 97.00 269 LYS A N 1
ATOM 2145 C CA . LYS A 1 269 ? 12.959 15.115 7.346 1.00 97.00 269 LYS A CA 1
ATOM 2146 C C . LYS A 1 269 ? 11.680 14.273 7.448 1.00 97.00 269 LYS A C 1
ATOM 2148 O O . LYS A 1 269 ? 10.722 14.676 8.105 1.00 97.00 269 LYS A O 1
ATOM 2153 N N . VAL A 1 270 ? 11.635 13.122 6.772 1.00 97.06 270 VAL A N 1
ATOM 2154 C CA . VAL A 1 270 ? 10.501 12.188 6.887 1.00 97.06 270 VAL A CA 1
ATOM 2155 C C . VAL A 1 270 ? 10.517 11.493 8.247 1.00 97.06 270 VAL A C 1
ATOM 2157 O O . VAL A 1 270 ? 9.460 11.308 8.841 1.00 97.06 270 VAL A O 1
ATOM 2160 N N . ASP A 1 271 ? 11.690 11.137 8.763 1.00 96.12 271 ASP A N 1
ATOM 2161 C CA . ASP A 1 271 ? 11.816 10.546 10.091 1.00 96.12 271 ASP A CA 1
ATOM 2162 C C . ASP A 1 271 ? 11.357 11.507 11.187 1.00 96.12 271 ASP A C 1
ATOM 2164 O O . ASP A 1 271 ? 10.639 11.093 12.093 1.00 96.12 271 ASP A O 1
ATOM 2168 N N . ASP A 1 272 ? 11.695 12.789 11.079 1.00 96.50 272 ASP A N 1
ATOM 2169 C CA . ASP A 1 272 ? 11.256 13.821 12.017 1.00 96.50 272 ASP A CA 1
ATOM 2170 C C . ASP A 1 272 ? 9.738 14.019 11.954 1.00 96.50 272 ASP A C 1
ATOM 2172 O O . ASP A 1 272 ? 9.079 14.017 12.991 1.00 96.50 272 ASP A O 1
ATOM 2176 N N . LEU A 1 273 ? 9.150 14.029 10.750 1.00 96.81 273 LEU A N 1
ATOM 2177 C CA . LEU A 1 273 ? 7.692 14.018 10.580 1.00 96.81 273 LEU A CA 1
ATOM 2178 C C . LEU A 1 273 ? 7.035 12.828 11.301 1.00 96.81 273 LEU A C 1
ATOM 2180 O O . LEU A 1 273 ? 5.985 12.981 11.929 1.00 96.81 273 LEU A O 1
ATOM 2184 N N . LEU A 1 274 ? 7.615 11.632 11.185 1.00 96.06 274 LEU A N 1
ATOM 2185 C CA . LEU A 1 274 ? 7.070 10.436 11.826 1.00 96.06 274 LEU A CA 1
ATOM 2186 C C . LEU A 1 274 ? 7.309 10.430 13.343 1.00 96.06 274 LEU A C 1
ATOM 2188 O O . LEU A 1 274 ? 6.439 9.973 14.083 1.00 96.06 274 LEU A O 1
ATOM 2192 N N . ARG A 1 275 ? 8.436 10.967 13.824 1.00 95.00 275 ARG A N 1
ATOM 2193 C CA . ARG A 1 275 ? 8.707 11.159 15.258 1.00 95.00 275 ARG A CA 1
ATOM 2194 C C . ARG A 1 275 ? 7.737 12.149 15.891 1.00 95.00 275 ARG A C 1
ATOM 2196 O O . ARG A 1 275 ? 7.200 11.864 16.964 1.00 95.00 275 ARG A O 1
ATOM 2203 N N . ASP A 1 276 ? 7.448 13.252 15.211 1.00 95.56 276 ASP A N 1
ATOM 2204 C CA . ASP A 1 276 ? 6.432 14.215 15.636 1.00 95.56 276 ASP A CA 1
ATOM 2205 C C . ASP A 1 276 ? 5.058 13.550 15.697 1.00 95.56 276 ASP A C 1
ATOM 2207 O O . ASP A 1 276 ? 4.345 13.671 16.693 1.00 95.56 276 ASP A O 1
ATOM 2211 N N . PHE A 1 277 ? 4.709 12.768 14.673 1.00 94.75 277 PHE A N 1
ATOM 2212 C CA . PHE A 1 277 ? 3.464 12.007 14.650 1.00 94.75 277 PHE A CA 1
ATOM 2213 C C . PHE A 1 277 ? 3.345 11.026 15.829 1.00 94.75 277 PHE A C 1
ATOM 2215 O O . PHE A 1 277 ? 2.285 10.975 16.456 1.00 94.75 277 PHE A O 1
ATOM 2222 N N . ILE A 1 278 ? 4.408 10.288 16.170 1.00 92.56 278 ILE A N 1
ATOM 2223 C CA . ILE A 1 278 ? 4.429 9.392 17.340 1.00 92.56 278 ILE A CA 1
ATOM 2224 C C . ILE A 1 278 ? 4.249 10.192 18.631 1.00 92.56 278 ILE A C 1
ATOM 2226 O O . ILE A 1 278 ? 3.404 9.851 19.457 1.00 92.56 278 ILE A O 1
ATOM 2230 N N . THR A 1 279 ? 5.014 11.273 18.790 1.00 92.94 279 THR A N 1
ATOM 2231 C CA . THR A 1 279 ? 5.001 12.112 19.996 1.00 92.94 279 THR A CA 1
ATOM 2232 C C . THR A 1 279 ? 3.620 12.712 20.238 1.00 92.94 279 THR A C 1
ATOM 2234 O O . THR A 1 279 ? 3.111 12.689 21.358 1.00 92.94 279 THR A O 1
ATOM 2237 N N . ILE A 1 280 ? 2.986 13.212 19.177 1.00 91.88 280 ILE A N 1
ATOM 2238 C CA . ILE A 1 280 ? 1.619 13.732 19.212 1.00 91.88 280 ILE A CA 1
ATOM 2239 C C . ILE A 1 280 ? 0.649 12.596 19.550 1.00 91.88 280 ILE A C 1
ATOM 2241 O O . ILE A 1 280 ? -0.140 12.727 20.480 1.00 91.88 280 ILE A O 1
ATOM 2245 N N . SER A 1 281 ? 0.737 11.458 18.859 1.00 88.56 281 SER A N 1
ATOM 2246 C CA . SER A 1 281 ? -0.192 10.336 19.051 1.00 88.56 281 SER A CA 1
ATOM 2247 C C . SER A 1 281 ? -0.148 9.759 20.470 1.00 88.56 281 SER A C 1
ATOM 2249 O O . SER A 1 281 ? -1.195 9.452 21.039 1.00 88.56 281 SER A O 1
ATOM 2251 N N . SER A 1 282 ? 1.042 9.673 21.070 1.00 85.88 282 SER A N 1
ATOM 2252 C CA . SER A 1 282 ? 1.232 9.209 22.448 1.00 85.88 282 SER A CA 1
ATOM 2253 C C . SER A 1 282 ? 0.524 10.121 23.461 1.00 85.88 282 SER A C 1
ATOM 2255 O O . SER A 1 282 ? -0.168 9.634 24.353 1.00 85.88 282 SER A O 1
ATOM 2257 N N . ARG A 1 283 ? 0.577 11.449 23.270 1.00 84.25 283 ARG A N 1
ATOM 2258 C CA . ARG A 1 283 ? -0.103 12.416 24.157 1.00 84.25 283 ARG A CA 1
ATOM 2259 C C . ARG A 1 283 ? -1.626 12.303 24.142 1.00 84.25 283 ARG A C 1
ATOM 2261 O O . ARG A 1 283 ? -2.256 12.631 25.141 1.00 84.25 283 ARG A O 1
ATOM 2268 N N . TYR A 1 284 ? -2.213 11.855 23.033 1.00 80.50 284 TYR A N 1
ATOM 2269 C CA . TYR A 1 284 ? -3.667 11.745 22.873 1.00 80.50 284 TYR A CA 1
ATOM 2270 C C . TYR A 1 284 ? -4.212 10.334 23.144 1.00 80.50 284 TYR A C 1
ATOM 2272 O O . TYR A 1 284 ? -5.362 10.056 22.816 1.00 80.50 284 TYR A O 1
ATOM 2280 N N . GLY A 1 285 ? -3.414 9.428 23.723 1.00 71.75 285 GLY A N 1
ATOM 2281 C CA . GLY A 1 285 ? -3.877 8.076 24.055 1.00 71.75 285 GLY A CA 1
ATOM 2282 C C . GLY A 1 285 ? -4.168 7.198 22.832 1.00 71.75 285 GLY A C 1
ATOM 2283 O O . GLY A 1 285 ? -4.861 6.189 22.943 1.00 71.75 285 GLY A O 1
ATOM 2284 N N . LEU A 1 286 ? -3.619 7.537 21.657 1.00 66.44 286 LEU A N 1
ATOM 2285 C CA . LEU A 1 286 ? -3.779 6.741 20.433 1.00 66.44 286 LEU A CA 1
ATOM 2286 C C . LEU A 1 286 ? -2.979 5.424 20.457 1.00 66.44 286 LEU A C 1
ATOM 2288 O O . LEU A 1 286 ? -3.068 4.649 19.503 1.00 66.44 286 LEU A O 1
ATOM 2292 N N . GLU A 1 287 ? -2.236 5.133 21.531 1.00 62.00 287 GLU A N 1
ATOM 2293 C CA . GLU A 1 287 ? -1.508 3.867 21.697 1.00 62.00 287 GLU A CA 1
ATOM 2294 C C . GLU A 1 287 ? -2.420 2.634 21.657 1.00 62.00 287 GLU A C 1
ATOM 2296 O O . GLU A 1 287 ? -2.029 1.608 21.095 1.00 62.00 287 GLU A O 1
ATOM 2301 N N . LEU A 1 288 ? -3.652 2.738 22.173 1.00 57.19 288 LEU A N 1
ATOM 2302 C CA . LEU A 1 288 ? -4.630 1.645 22.104 1.00 57.19 288 LEU A CA 1
ATOM 2303 C C . LEU A 1 288 ? -5.010 1.337 20.652 1.00 57.19 288 LEU A C 1
ATOM 2305 O O . LEU A 1 288 ? -4.937 0.188 20.225 1.00 57.19 288 LEU A O 1
ATOM 2309 N N . SER A 1 289 ? -5.255 2.374 19.847 1.00 61.25 289 SER A N 1
ATOM 2310 C CA . SER A 1 289 ? -5.560 2.211 18.423 1.00 61.25 289 SER A CA 1
ATOM 2311 C C . SER A 1 289 ? -4.361 1.683 17.618 1.00 61.25 289 SER A C 1
ATOM 2313 O O . SER A 1 289 ? -4.546 0.958 16.642 1.00 61.25 289 SER A O 1
ATOM 2315 N N . LEU A 1 290 ? -3.130 2.000 18.036 1.00 61.94 290 LEU A N 1
ATOM 2316 C CA . LEU A 1 290 ? -1.891 1.468 17.452 1.00 61.94 290 LEU A CA 1
ATOM 2317 C C . LEU A 1 290 ? -1.753 -0.042 17.649 1.00 61.94 290 LEU A C 1
ATOM 2319 O O . LEU A 1 290 ? -1.360 -0.763 16.728 1.00 61.94 290 LEU A O 1
ATOM 2323 N N . ARG A 1 291 ? -2.048 -0.511 18.866 1.00 65.25 291 ARG A N 1
ATOM 2324 C CA . ARG A 1 291 ? -1.959 -1.927 19.239 1.00 65.25 291 ARG A CA 1
ATOM 2325 C C . ARG A 1 291 ? -3.126 -2.733 18.668 1.00 65.25 291 ARG A C 1
ATOM 2327 O O . ARG A 1 291 ? -2.906 -3.837 18.176 1.00 65.25 291 ARG A O 1
ATOM 2334 N N . GLU A 1 292 ? -4.327 -2.163 18.641 1.00 66.81 292 GLU A N 1
ATOM 2335 C CA . GLU A 1 292 ? -5.514 -2.782 18.034 1.00 66.81 292 GLU A CA 1
ATOM 2336 C C . GLU A 1 292 ? -5.405 -2.889 16.509 1.00 66.81 292 GLU A C 1
ATOM 2338 O O . GLU A 1 292 ? -5.708 -3.941 15.949 1.00 66.81 292 GLU A O 1
ATOM 2343 N N . SER A 1 293 ? -4.889 -1.857 15.828 1.00 63.66 293 SER A N 1
ATOM 2344 C CA . SER A 1 293 ? -4.675 -1.898 14.372 1.00 63.66 293 SER A CA 1
ATOM 2345 C C . SER A 1 293 ? -3.686 -2.997 13.965 1.00 63.66 293 SER A C 1
ATOM 2347 O O . SER A 1 293 ? -3.870 -3.646 12.936 1.00 63.66 293 SER A O 1
ATOM 2349 N N . LYS A 1 294 ? -2.674 -3.272 14.799 1.00 64.00 294 LYS A N 1
ATOM 2350 C CA . LYS A 1 294 ? -1.770 -4.414 14.606 1.00 64.00 294 LYS A CA 1
ATOM 2351 C C . LYS A 1 294 ? -2.457 -5.761 14.825 1.00 64.00 294 LYS A C 1
ATOM 2353 O O . LYS A 1 294 ? -2.265 -6.647 13.998 1.00 64.00 294 LYS A O 1
ATOM 2358 N N . ARG A 1 295 ? -3.259 -5.916 15.887 1.00 63.50 295 ARG A N 1
ATOM 2359 C CA . ARG A 1 295 ? -3.995 -7.169 16.153 1.00 63.50 295 ARG A CA 1
ATOM 2360 C C . ARG A 1 295 ? -4.965 -7.517 15.029 1.00 63.50 295 ARG A C 1
ATOM 2362 O O . ARG A 1 295 ? -4.872 -8.606 14.481 1.00 63.50 295 ARG A O 1
ATOM 2369 N N . SER A 1 296 ? -5.774 -6.550 14.595 1.00 63.12 296 SER A N 1
ATOM 2370 C CA . SER A 1 296 ? -6.712 -6.730 13.479 1.00 63.12 296 SER A CA 1
ATOM 2371 C C . SER A 1 296 ? -6.014 -7.155 12.182 1.00 63.12 296 SER A C 1
ATOM 2373 O O . SER A 1 296 ? -6.590 -7.866 11.365 1.00 63.12 296 SER A O 1
ATOM 2375 N N . ARG A 1 297 ? -4.764 -6.734 11.965 1.00 62.69 297 ARG A N 1
ATOM 2376 C CA . ARG A 1 297 ? -4.021 -7.079 10.750 1.00 62.69 297 ARG A CA 1
ATOM 2377 C C . ARG A 1 297 ? -3.423 -8.486 10.787 1.00 62.69 297 ARG A C 1
ATOM 2379 O O . ARG A 1 297 ? -3.301 -9.088 9.727 1.00 62.69 297 ARG A O 1
ATOM 2386 N N . ILE A 1 298 ? -3.066 -8.987 11.970 1.00 63.12 298 ILE A N 1
ATOM 2387 C CA . ILE A 1 298 ? -2.599 -10.368 12.165 1.00 63.12 298 ILE A CA 1
ATOM 2388 C C . ILE A 1 298 ? -3.781 -11.337 12.039 1.00 63.12 298 ILE A C 1
ATOM 2390 O O . ILE A 1 298 ? -3.682 -12.305 11.301 1.00 63.12 298 ILE A O 1
ATOM 2394 N N . GLU A 1 299 ? -4.931 -11.007 12.632 1.00 62.34 299 GLU A N 1
ATOM 2395 C CA . GLU A 1 299 ? -6.156 -11.827 12.568 1.00 62.34 299 GLU A CA 1
ATOM 2396 C C . GLU A 1 299 ? -6.762 -11.949 11.156 1.00 62.34 299 GLU A C 1
ATOM 2398 O O . GLU A 1 299 ? -7.601 -12.806 10.925 1.00 62.34 299 GLU A O 1
ATOM 2403 N N . ASN A 1 300 ? -6.353 -11.105 10.201 1.00 53.75 300 ASN A N 1
ATOM 2404 C CA . ASN A 1 300 ? -6.771 -11.194 8.793 1.00 53.75 300 ASN A CA 1
ATOM 2405 C C . ASN A 1 300 ? -5.746 -11.914 7.891 1.00 53.75 300 ASN A C 1
ATOM 2407 O O . ASN A 1 300 ? -5.941 -11.977 6.675 1.00 53.75 300 ASN A O 1
ATOM 2411 N N . LEU A 1 301 ? -4.621 -12.369 8.453 1.00 48.91 301 LEU A N 1
ATOM 2412 C CA . LEU A 1 301 ? -3.566 -13.102 7.743 1.00 48.91 301 LEU A CA 1
ATOM 2413 C C . LEU A 1 301 ? -3.440 -14.568 8.203 1.00 48.91 301 LEU A C 1
ATOM 2415 O O . LEU A 1 301 ? -2.718 -15.317 7.544 1.00 48.91 301 LEU A O 1
ATOM 2419 N N . GLU A 1 302 ? -4.125 -14.957 9.284 1.00 43.91 302 GLU A N 1
ATOM 2420 C CA . GLU A 1 302 ? -4.338 -16.350 9.727 1.00 43.91 302 GLU A CA 1
ATOM 2421 C C . GLU A 1 302 ? -5.670 -16.900 9.196 1.00 43.91 302 GLU A C 1
ATOM 2423 O O . GLU A 1 302 ? -5.695 -18.099 8.829 1.00 43.91 302 GLU A O 1
#

Organism: Meyerozyma guilliermondii (strain ATCC 6260 / CBS 566 / DSM 6381 / JCM 1539 / NBRC 10279 / NRRL Y-324) (NCBI:txid294746)

Secondary structure (DSSP, 8-state):
--SHHHHHHHHHHHHHHHHHHHHHHHHHHHHHHHHHHHHHHHHHHHHHHHHHHHHHHHHHHHHHHHHHHHHHHHHSSS------------------PPPP---------------------------------------PPPP---------PPPP---SS--SSTTSS--SHHHHHHHHHHHHH--S---HHHHHHHHHHHHHHHHHHHTTS--SBTTB-HHHHHHHHHHHTT--HHHHHHHHHHTPEEEE-TTS-EEEE--HHHHHHHHHHHHHHHHHHHHTTTHHHHHHHHHHHHTTT-

Radius of gyration: 36.0 Å; chains: 1; bounding box: 78×64×120 Å

pLDDT: mean 75.33, std 24.24, range [28.33, 98.06]